Protein AF-A0A9P9SZ50-F1 (afdb_monomer_lite)

pLDDT: mean 72.64, std 20.18, range [39.19, 98.62]

Secondary structure (DSSP, 8-state):
-----------------HHHHHHHH--TTTS-TTS-TTS---HHHHHHHHHHHHH-TT-HHHHHHHHHHHHHHHHHHHHHHT---SSS-PPPPHHHHHHHHHHHHHHHHHHHHHGGGSS----------------------------------------------------PPPPP----PPPPP-----PPP------------HHHHHHHHHHHHHHHHHHHHHHHHHHHHHHHHHHHHHHHHHHHHHHHHHHHHHHHHHHHHT-

Radius of gyration: 33.17 Å; chains: 1; bounding box: 109×63×84 Å

Sequence (267 aa):
MSNSTRDSTTTAETSVPVDLILSIWCIPTLLPPSLPLSLTPSPAMLTALLGLANLTPNQPERAWSLISTYFYARIREASYTGRRSGGMYAVVEEEDVIKAYESVRRMSVGMEMEGGVRRNSSESSISKAETGKRRCSINDKTLSKNIETDVAAKRQKTVAEVSENEKQGNELPPLPAILDMPPHPERKVELPPIYTLVEEEDTISLDTLLEAARGAMHETNWRRREWEQADKRAALARAKFEEARRLAGKLRTEVRRVQEERDRHMQ

Foldseek 3Di:
DDDDDDPPPPPPPPPPPPVVLCVLQVPVVLDDPQAPPPDDDDPLLSVLSVLLCVLCVPCSVLLSVQLVVLQVVVVVVCVVVVPCPDPPRRHRDSVSSNVSSVVSVVVVVVVVVVVPPPDDPPDDDDDDDDDDDPDPPPPPPDPPDDDDDDDPDDDDDDDDDDDDDDDDDPDDDPDPPPPPPPPDPPDPPPPPPPPPPDPPPPPCDPVNVVVVVVVVVVVVVVVVVVVVVVVVVVVVVVVVVVVVVVVVVVVVVVVVVVVVVVVVVVD

Structure (mmCIF, N/CA/C/O backbone):
data_AF-A0A9P9SZ50-F1
#
_entry.id   AF-A0A9P9SZ50-F1
#
loop_
_atom_site.group_PDB
_atom_site.id
_atom_site.type_symbol
_atom_site.label_atom_id
_atom_site.label_alt_id
_atom_site.label_comp_id
_atom_site.label_asym_id
_atom_site.label_entity_id
_atom_site.label_seq_id
_atom_site.pdbx_PDB_ins_code
_atom_site.Cartn_x
_atom_site.Cartn_y
_atom_site.Cartn_z
_atom_site.occupancy
_atom_site.B_iso_or_equiv
_atom_site.auth_seq_id
_atom_site.auth_comp_id
_atom_site.auth_asym_id
_atom_site.auth_atom_id
_atom_site.pdbx_PDB_model_num
ATOM 1 N N . MET A 1 1 ? -55.269 37.094 -13.826 1.00 45.50 1 MET A N 1
ATOM 2 C CA . MET A 1 1 ? -54.985 35.645 -13.880 1.00 45.50 1 MET A CA 1
ATOM 3 C C . MET A 1 1 ? -53.573 35.470 -13.357 1.00 45.50 1 MET A C 1
ATOM 5 O O . MET A 1 1 ? -52.634 35.813 -14.060 1.00 45.50 1 MET A O 1
ATOM 9 N N . SER A 1 2 ? -53.442 35.089 -12.088 1.00 46.25 2 SER A N 1
ATOM 10 C CA . SER A 1 2 ? -52.163 35.031 -11.376 1.00 46.25 2 SER A CA 1
ATOM 11 C C . SER A 1 2 ? -51.878 33.573 -11.041 1.00 46.25 2 SER A C 1
ATOM 13 O O . SER A 1 2 ? -52.562 32.996 -10.198 1.00 46.25 2 SER A O 1
ATOM 15 N N . ASN A 1 3 ? -50.905 32.973 -11.725 1.00 49.94 3 ASN A N 1
ATOM 16 C CA . ASN A 1 3 ? -50.468 31.608 -11.454 1.00 49.94 3 ASN A CA 1
ATOM 17 C C . ASN A 1 3 ? -49.445 31.640 -10.317 1.00 49.94 3 ASN A C 1
ATOM 19 O O . ASN A 1 3 ? -48.298 32.034 -10.504 1.00 49.94 3 ASN A O 1
ATOM 23 N N . SER A 1 4 ? -49.906 31.265 -9.125 1.00 53.47 4 SER A N 1
ATOM 24 C CA . SER A 1 4 ? -49.074 31.005 -7.954 1.00 53.47 4 SER A CA 1
ATOM 25 C C . SER A 1 4 ? -48.670 29.531 -7.979 1.00 53.47 4 SER A C 1
ATOM 27 O O . SER A 1 4 ? -49.430 28.659 -7.561 1.00 53.47 4 SER A O 1
ATOM 29 N N . THR A 1 5 ? -47.492 29.251 -8.529 1.00 53.12 5 THR A N 1
ATOM 30 C CA . THR A 1 5 ? -46.870 27.925 -8.489 1.00 53.12 5 THR A CA 1
ATOM 31 C C . THR A 1 5 ? -46.059 27.835 -7.198 1.00 53.12 5 THR A C 1
ATOM 33 O O . THR A 1 5 ? -45.099 28.578 -7.007 1.00 53.12 5 THR A O 1
ATOM 36 N N . ARG A 1 6 ? -46.505 26.989 -6.267 1.00 54.34 6 ARG A N 1
ATOM 37 C CA . ARG A 1 6 ? -45.799 26.685 -5.019 1.00 54.34 6 ARG A CA 1
ATOM 38 C C . ARG A 1 6 ? -44.729 25.633 -5.302 1.00 54.34 6 ARG A C 1
ATOM 40 O O . ARG A 1 6 ? -45.062 24.459 -5.430 1.00 54.34 6 ARG A O 1
ATOM 47 N N . ASP A 1 7 ? -43.471 26.054 -5.353 1.00 44.69 7 ASP A N 1
ATOM 48 C CA . ASP A 1 7 ? -42.324 25.154 -5.238 1.00 44.69 7 ASP A CA 1
ATOM 49 C C . ASP A 1 7 ? -42.105 24.828 -3.758 1.00 44.69 7 ASP A C 1
ATOM 51 O O . ASP A 1 7 ? -41.437 25.548 -3.018 1.00 44.69 7 ASP A O 1
ATOM 55 N N . SER A 1 8 ? -42.728 23.742 -3.307 1.00 51.00 8 SER A N 1
ATOM 56 C CA . SER A 1 8 ? -42.444 23.130 -2.012 1.00 51.00 8 SER A CA 1
ATOM 57 C C . SER A 1 8 ? -41.256 22.184 -2.174 1.00 51.00 8 SER A C 1
ATOM 59 O O . SER A 1 8 ? -41.425 20.969 -2.260 1.00 51.00 8 SER A O 1
ATOM 61 N N . THR A 1 9 ? -40.042 22.724 -2.245 1.00 45.56 9 THR A N 1
ATOM 62 C CA . THR A 1 9 ? -38.815 21.941 -2.068 1.00 45.56 9 THR A CA 1
ATOM 63 C C . THR A 1 9 ? -38.756 21.484 -0.615 1.00 45.56 9 THR A C 1
ATOM 65 O O . THR A 1 9 ? -38.278 22.184 0.272 1.00 45.56 9 THR A O 1
ATOM 68 N N . THR A 1 10 ? -39.311 20.303 -0.356 1.00 43.50 10 THR A N 1
ATOM 69 C CA . THR A 1 10 ? -39.181 19.594 0.912 1.00 43.50 10 THR A CA 1
ATOM 70 C C . THR A 1 10 ? -37.713 19.218 1.094 1.00 43.50 10 THR A C 1
ATOM 72 O O . THR A 1 10 ? -37.249 18.197 0.593 1.00 43.50 10 THR A O 1
ATOM 75 N N . THR A 1 11 ? -36.961 20.063 1.797 1.00 48.94 11 THR A N 1
ATOM 76 C CA . THR A 1 11 ? -35.692 19.700 2.427 1.00 48.94 11 THR A CA 1
ATOM 77 C C . THR A 1 11 ? -36.002 18.684 3.518 1.00 48.94 11 THR A C 1
ATOM 79 O O . THR A 1 11 ? -36.181 19.034 4.681 1.00 48.94 11 THR A O 1
ATOM 82 N N . ALA A 1 12 ? -36.159 17.421 3.122 1.00 54.25 12 ALA A N 1
ATOM 83 C CA . ALA A 1 12 ? -36.104 16.310 4.051 1.00 54.25 12 ALA A CA 1
ATOM 84 C C . ALA A 1 12 ? -34.707 16.348 4.671 1.00 54.25 12 ALA A C 1
ATOM 86 O O . ALA A 1 12 ? -33.715 16.060 4.001 1.00 54.25 12 ALA A O 1
ATOM 87 N N . GLU A 1 13 ? -34.636 16.795 5.921 1.00 49.34 13 GLU A N 1
ATOM 88 C CA . GLU A 1 13 ? -33.456 16.685 6.761 1.00 49.34 13 GLU A CA 1
ATOM 89 C C . GLU A 1 13 ? -33.096 15.201 6.844 1.00 49.34 13 GLU A C 1
ATOM 91 O O . GLU A 1 13 ? -33.635 14.441 7.644 1.00 49.34 13 GLU A O 1
ATOM 96 N N . THR A 1 14 ? -32.209 14.758 5.955 1.00 56.16 14 THR A N 1
ATOM 97 C CA . THR A 1 14 ? -31.489 13.497 6.075 1.00 56.16 14 THR A CA 1
ATOM 98 C C . THR A 1 14 ? -30.562 13.631 7.271 1.00 56.16 14 THR A C 1
ATOM 100 O O . THR A 1 14 ? -29.365 13.882 7.125 1.00 56.16 14 THR A O 1
ATOM 103 N N . SER A 1 15 ? -31.126 13.499 8.473 1.00 59.12 15 SER A N 1
ATOM 104 C CA . SER A 1 15 ? -30.366 13.098 9.643 1.00 59.12 15 SER A CA 1
ATOM 105 C C . SER A 1 15 ? -29.820 11.715 9.318 1.00 59.12 15 SER A C 1
ATOM 107 O O . SER A 1 15 ? -30.497 10.696 9.419 1.00 59.12 15 SER A O 1
ATOM 109 N N . VAL A 1 16 ? -28.602 11.687 8.783 1.00 64.12 16 VAL A N 1
ATOM 110 C CA . VAL A 1 16 ? -27.877 10.441 8.583 1.00 64.12 16 VAL A CA 1
ATOM 111 C C . VAL A 1 16 ? -27.791 9.801 9.967 1.00 64.12 16 VAL A C 1
ATOM 113 O O . VAL A 1 16 ? -27.206 10.423 10.857 1.00 64.12 16 VAL A O 1
ATOM 116 N N . PRO A 1 17 ? -28.406 8.627 10.200 1.00 73.00 17 PRO A N 1
ATOM 117 C CA . PRO A 1 17 ? -28.413 8.040 11.524 1.00 73.00 17 PRO A CA 1
ATOM 118 C C . PRO A 1 17 ? -26.981 7.620 11.832 1.00 73.00 17 PRO A C 1
ATOM 120 O O . PRO A 1 17 ? -26.489 6.610 11.329 1.00 73.00 17 PRO A O 1
ATOM 123 N N . VAL A 1 18 ? -26.294 8.439 12.628 1.00 70.00 18 VAL A N 1
ATOM 124 C CA . VAL A 1 18 ? -24.945 8.170 13.140 1.00 70.00 18 VAL A CA 1
ATOM 125 C C . VAL A 1 18 ? -24.923 6.785 13.784 1.00 70.00 18 VAL A C 1
ATOM 127 O O . VAL A 1 18 ? -23.993 6.020 13.555 1.00 70.00 18 VAL A O 1
ATOM 130 N N . ASP A 1 19 ? -26.013 6.415 14.454 1.00 72.25 19 ASP A N 1
ATOM 131 C CA . ASP A 1 19 ? -26.231 5.100 15.054 1.00 72.25 19 ASP A CA 1
ATOM 132 C C . ASP A 1 19 ? -26.197 3.954 14.036 1.00 72.25 19 ASP A C 1
ATOM 134 O O . ASP A 1 19 ? -25.676 2.886 14.340 1.00 72.25 19 ASP A O 1
ATOM 138 N N . LEU A 1 20 ? -26.691 4.160 12.809 1.00 77.12 20 LEU A N 1
ATOM 139 C CA . LEU A 1 20 ? -26.639 3.141 11.759 1.00 77.12 20 LEU A CA 1
ATOM 140 C C . LEU A 1 20 ? -25.203 2.948 11.269 1.00 77.12 20 LEU A C 1
ATOM 142 O O . LEU A 1 20 ? -24.750 1.814 11.146 1.00 77.12 20 LEU A O 1
ATOM 146 N N . ILE A 1 21 ? -24.475 4.043 11.034 1.00 74.75 21 ILE A N 1
ATOM 147 C CA . ILE A 1 21 ? -23.058 3.981 10.653 1.00 74.75 21 ILE A CA 1
ATOM 148 C C . ILE A 1 21 ? -22.287 3.272 11.766 1.00 74.75 21 ILE A C 1
ATOM 150 O O . ILE A 1 21 ? -21.633 2.265 11.515 1.00 74.75 21 ILE A O 1
ATOM 154 N N . LEU A 1 22 ? -22.429 3.721 13.010 1.00 71.62 22 LEU A N 1
ATOM 155 C CA . LEU A 1 22 ? -21.782 3.072 14.141 1.00 71.62 22 LEU A CA 1
ATOM 156 C C . LEU A 1 22 ? -22.188 1.598 14.234 1.00 71.62 22 LEU A C 1
ATOM 158 O O . LEU A 1 22 ? -21.308 0.772 14.373 1.00 71.62 22 LEU A O 1
ATOM 162 N N . SER A 1 23 ? -23.449 1.213 14.024 1.00 75.75 23 SER A N 1
ATOM 163 C CA . SER A 1 23 ? -23.850 -0.205 14.050 1.00 75.75 23 SER A CA 1
ATOM 164 C C . SER A 1 23 ? -23.188 -1.070 12.968 1.00 75.75 23 SER A C 1
ATOM 166 O O . SER A 1 23 ? -22.845 -2.219 13.236 1.00 75.75 23 SER A O 1
ATOM 168 N N . ILE A 1 24 ? -22.964 -0.523 11.767 1.00 74.25 24 ILE A N 1
ATOM 169 C CA . ILE A 1 24 ? -22.309 -1.230 10.655 1.00 74.25 24 ILE A CA 1
ATOM 170 C C . ILE A 1 24 ? -20.810 -1.392 10.935 1.00 74.25 24 ILE A C 1
ATOM 172 O O . ILE A 1 24 ? -20.208 -2.406 10.581 1.00 74.25 24 ILE A O 1
ATOM 176 N N . TRP A 1 25 ? -20.208 -0.387 11.570 1.00 70.88 25 TRP A N 1
ATOM 177 C CA . TRP A 1 25 ? -18.766 -0.302 11.779 1.00 70.88 25 TRP A CA 1
ATOM 178 C C . TRP A 1 25 ? -18.310 -0.776 13.173 1.00 70.88 25 TRP A C 1
ATOM 180 O O . TRP A 1 25 ? -17.130 -1.080 13.340 1.00 70.88 25 TRP A O 1
ATOM 190 N N . CYS A 1 26 ? -19.219 -0.924 14.145 1.00 63.06 26 CYS A N 1
ATOM 191 C CA . CYS A 1 26 ? -18.990 -1.402 15.519 1.00 63.06 26 CYS A CA 1
ATOM 192 C C . CYS A 1 26 ? -18.812 -2.923 15.606 1.00 63.06 26 CYS A C 1
ATOM 194 O O . CYS A 1 26 ? -19.302 -3.563 16.535 1.00 63.06 26 CYS A O 1
ATOM 196 N N . ILE A 1 27 ? -18.075 -3.519 14.671 1.00 61.78 27 ILE A N 1
ATOM 197 C CA . ILE A 1 27 ? -17.537 -4.860 14.883 1.00 61.78 27 ILE A CA 1
ATOM 198 C C . ILE A 1 27 ? -16.351 -4.690 15.851 1.00 61.78 27 ILE A C 1
ATOM 200 O O . ILE A 1 27 ? -15.335 -4.112 15.449 1.00 61.78 27 ILE A O 1
ATOM 204 N N . PRO A 1 28 ? -16.438 -5.157 17.117 1.00 54.03 28 PRO A N 1
ATOM 205 C CA . PRO A 1 28 ? -15.455 -4.845 18.166 1.00 54.03 28 PRO A CA 1
ATOM 206 C C . PRO A 1 28 ? -14.035 -5.324 17.846 1.00 54.03 28 PRO A C 1
ATOM 208 O O . PRO A 1 28 ? -13.069 -4.861 18.440 1.00 54.03 28 PRO A O 1
ATOM 211 N N . THR A 1 29 ? -13.900 -6.255 16.902 1.00 55.50 29 THR A N 1
ATOM 212 C CA . THR A 1 29 ? -12.623 -6.826 16.467 1.00 55.50 29 THR A CA 1
ATOM 213 C C . THR A 1 29 ? -11.948 -6.048 15.338 1.00 55.50 29 THR A C 1
ATOM 215 O O . THR A 1 29 ? -10.794 -6.336 15.028 1.00 55.50 29 THR A O 1
ATOM 218 N N . LEU A 1 30 ? -12.636 -5.087 14.711 1.00 53.25 30 LEU A N 1
ATOM 219 C CA . LEU A 1 30 ? -12.140 -4.380 13.524 1.00 53.25 30 LEU A CA 1
ATOM 220 C C . LEU A 1 30 ? -11.888 -2.889 13.741 1.00 53.25 30 LEU A C 1
ATOM 222 O O . LEU A 1 30 ? -11.227 -2.283 12.900 1.00 53.25 30 LEU A O 1
ATOM 226 N N . LEU A 1 31 ? -12.371 -2.292 14.836 1.00 55.06 31 LEU A N 1
ATOM 227 C CA . LEU A 1 31 ? -11.980 -0.929 15.188 1.00 55.06 31 LEU A CA 1
ATOM 228 C C . LEU A 1 31 ? -10.520 -0.937 15.659 1.00 55.06 31 LEU A C 1
ATOM 230 O O . LEU A 1 31 ? -10.224 -1.529 16.700 1.00 55.06 31 LEU A O 1
ATOM 234 N N . PRO A 1 32 ? -9.587 -0.281 14.945 1.00 52.97 32 PRO A N 1
ATOM 235 C CA . PRO A 1 32 ? -8.272 -0.073 15.508 1.00 52.97 32 PRO A CA 1
ATOM 236 C C . PRO A 1 32 ? -8.407 0.796 16.772 1.00 52.97 32 PRO A C 1
ATOM 238 O O . PRO A 1 32 ? -9.228 1.720 16.787 1.00 52.97 32 PRO A O 1
ATOM 241 N N . PRO A 1 33 ? -7.570 0.575 17.804 1.00 57.28 33 PRO A N 1
ATOM 242 C CA . PRO A 1 33 ? -7.565 1.372 19.038 1.00 57.28 33 PRO A CA 1
ATOM 243 C C . PRO A 1 33 ? -7.355 2.882 18.817 1.00 57.28 33 PRO A C 1
ATOM 245 O O . PRO A 1 33 ? -7.427 3.667 19.755 1.00 57.28 33 PRO A O 1
ATOM 248 N N . SER A 1 34 ? -7.028 3.283 17.588 1.00 55.16 34 SER A N 1
ATOM 249 C CA . SER A 1 34 ? -6.646 4.629 17.183 1.00 55.16 34 SER A CA 1
ATOM 250 C C . SER A 1 34 ? -7.766 5.452 16.544 1.00 55.16 34 SER A C 1
ATOM 252 O O . SER A 1 34 ? -7.494 6.570 16.106 1.00 55.16 34 SER A O 1
ATOM 254 N N . LEU A 1 35 ? -9.010 4.962 16.477 1.00 59.69 35 LEU A N 1
ATOM 255 C CA . LEU A 1 35 ? -10.135 5.857 16.194 1.00 59.69 35 LEU A CA 1
ATOM 256 C C . LEU A 1 35 ? -10.390 6.720 17.433 1.00 59.69 35 LEU A C 1
ATOM 258 O O . LEU A 1 35 ? -10.595 6.180 18.520 1.00 59.69 35 LEU A O 1
ATOM 262 N N . PRO A 1 36 ? -10.367 8.053 17.310 1.00 57.97 36 PRO A N 1
ATOM 263 C CA . PRO A 1 36 ? -10.594 8.921 18.442 1.00 57.97 36 PRO A CA 1
ATOM 264 C C . PRO A 1 36 ? -12.095 8.876 18.732 1.00 57.97 36 PRO A C 1
ATOM 266 O O . PRO A 1 36 ? -12.868 9.616 18.131 1.00 57.97 36 PRO A O 1
ATOM 269 N N . LEU A 1 37 ? -12.532 8.021 19.661 1.00 56.81 37 LEU A N 1
ATOM 270 C CA . LEU A 1 37 ? -13.924 8.044 20.136 1.00 56.81 37 LEU A CA 1
ATOM 271 C C . LEU A 1 37 ? -14.314 9.422 20.719 1.00 56.81 37 LEU A C 1
ATOM 273 O O . LEU A 1 37 ? -15.493 9.700 20.910 1.00 56.81 37 LEU A O 1
ATOM 277 N N . SER A 1 38 ? -13.334 10.288 20.994 1.00 52.88 38 SER A N 1
ATOM 278 C CA . SER A 1 38 ? -13.505 11.602 21.609 1.00 52.88 38 SER A CA 1
ATOM 279 C C . SER A 1 38 ? -13.693 12.774 20.637 1.00 52.88 38 SER A C 1
ATOM 281 O O . SER A 1 38 ? -14.006 13.867 21.107 1.00 52.88 38 SER A O 1
ATOM 283 N N . LEU A 1 39 ? -13.533 12.603 19.317 1.00 58.75 39 LEU A N 1
ATOM 284 C CA . LEU A 1 39 ? -13.785 13.681 18.351 1.00 58.75 39 LEU A CA 1
ATOM 285 C C . LEU A 1 39 ? -15.097 13.428 17.615 1.00 58.75 39 LEU A C 1
ATOM 287 O O . LEU A 1 39 ? -15.246 12.419 16.931 1.00 58.75 39 LEU A O 1
ATOM 291 N N . THR A 1 40 ? -16.039 14.367 17.722 1.00 75.94 40 THR A N 1
ATOM 292 C CA . THR A 1 40 ? -17.277 14.336 16.940 1.00 75.94 40 THR A CA 1
ATOM 293 C C . THR A 1 40 ? -16.922 14.238 15.456 1.00 75.94 40 THR A C 1
ATOM 295 O O . THR A 1 40 ? -16.277 15.157 14.938 1.00 75.94 40 THR A O 1
ATOM 298 N N . PRO A 1 41 ? -17.285 13.141 14.776 1.00 79.25 41 PRO A N 1
ATOM 299 C CA . PRO A 1 41 ? -16.876 12.905 13.405 1.00 79.25 41 PRO A CA 1
ATOM 300 C C . PRO A 1 41 ? -17.427 14.004 12.492 1.00 79.25 41 PRO A C 1
ATOM 302 O O . PRO A 1 41 ? -18.604 14.358 12.567 1.00 79.25 41 PRO A O 1
ATOM 305 N N . SER A 1 42 ? -16.565 14.544 11.627 1.00 86.56 42 SER A N 1
ATOM 306 C CA . SER A 1 42 ? -16.955 15.534 10.619 1.00 86.56 42 SER A CA 1
ATOM 307 C C . SER A 1 42 ? -18.106 14.991 9.750 1.00 86.56 42 SER A C 1
ATOM 309 O O . SER A 1 42 ? -18.083 13.808 9.385 1.00 86.56 42 SER A O 1
ATOM 311 N N . PRO A 1 43 ? -19.103 15.815 9.363 1.00 87.88 43 PRO A N 1
ATOM 312 C CA . PRO A 1 43 ? -20.203 15.383 8.495 1.00 87.88 43 PRO A CA 1
ATOM 313 C C . PRO A 1 43 ? -19.730 14.769 7.171 1.00 87.88 43 PRO A C 1
ATOM 315 O O . PRO A 1 43 ? -20.339 13.827 6.657 1.00 87.88 43 PRO A O 1
ATOM 318 N N . ALA A 1 44 ? -18.621 15.272 6.624 1.00 88.50 44 ALA A N 1
ATOM 319 C CA . ALA A 1 44 ? -18.024 14.750 5.401 1.00 88.50 44 ALA A CA 1
ATOM 320 C C . ALA A 1 44 ? -17.407 13.357 5.616 1.00 88.50 44 ALA A C 1
ATOM 322 O O . ALA A 1 44 ? -17.633 12.459 4.802 1.00 88.50 44 ALA A O 1
ATOM 323 N N . MET A 1 45 ? -16.749 13.128 6.758 1.00 89.69 45 MET A N 1
ATOM 324 C CA . MET A 1 45 ? -16.264 11.801 7.147 1.00 89.69 45 MET A CA 1
ATOM 325 C C . MET A 1 45 ? -17.415 10.800 7.306 1.00 89.69 45 MET A C 1
ATOM 327 O O . MET A 1 45 ? -17.339 9.691 6.781 1.00 89.69 45 MET A O 1
ATOM 331 N N . LEU A 1 46 ? -18.507 11.191 7.973 1.00 88.12 46 LEU A N 1
ATOM 332 C CA . LEU A 1 46 ? -19.700 10.345 8.119 1.00 88.12 46 LEU A CA 1
ATOM 333 C C . LEU A 1 46 ? -20.327 9.999 6.764 1.00 88.12 46 LEU A C 1
ATOM 335 O O . LEU A 1 46 ? -20.674 8.845 6.516 1.00 88.12 46 LEU A O 1
ATOM 339 N N . THR A 1 47 ? -20.423 10.980 5.866 1.00 90.31 47 THR A N 1
ATOM 340 C CA . THR A 1 47 ? -20.942 10.778 4.506 1.00 90.31 47 THR A CA 1
ATOM 341 C C . THR A 1 47 ? -20.061 9.804 3.720 1.00 90.31 47 THR A C 1
ATOM 343 O O . THR A 1 47 ? -20.577 8.912 3.044 1.00 90.31 47 THR A O 1
ATOM 346 N N . ALA A 1 48 ? -18.736 9.924 3.841 1.00 91.62 48 ALA A N 1
ATOM 347 C CA . ALA A 1 48 ? -17.791 9.014 3.204 1.00 91.62 48 ALA A CA 1
ATOM 348 C C . ALA A 1 48 ? -17.864 7.592 3.789 1.00 91.62 48 ALA A C 1
ATOM 350 O O . ALA A 1 48 ? -17.883 6.631 3.024 1.00 91.62 48 ALA A O 1
ATOM 351 N N . LEU A 1 49 ? -17.977 7.439 5.115 1.00 90.62 49 LEU A N 1
ATOM 352 C CA . LEU A 1 49 ? -18.153 6.136 5.774 1.00 90.62 49 LEU A CA 1
ATOM 353 C C . LEU A 1 49 ? -19.461 5.455 5.368 1.00 90.62 49 LEU A C 1
ATOM 355 O O . LEU A 1 49 ? -19.469 4.253 5.101 1.00 90.62 49 LEU A O 1
ATOM 359 N N . LEU A 1 50 ? -20.557 6.212 5.285 1.00 89.75 50 LEU A N 1
ATOM 360 C CA . LEU A 1 50 ? -21.837 5.699 4.802 1.00 89.75 50 LEU A CA 1
ATOM 361 C C . LEU A 1 50 ? -21.741 5.273 3.334 1.00 89.75 50 LEU A C 1
ATOM 363 O O . LEU A 1 50 ? -22.181 4.185 2.969 1.00 89.75 50 LEU A O 1
ATOM 367 N N . GLY A 1 51 ? -21.139 6.112 2.488 1.00 91.94 51 GLY A N 1
ATOM 368 C CA . GLY A 1 51 ? -20.915 5.797 1.080 1.00 91.94 51 GLY A CA 1
ATOM 369 C C . GLY A 1 51 ? -20.059 4.545 0.903 1.00 91.94 51 GLY A C 1
ATOM 370 O O . GLY A 1 51 ? -20.368 3.694 0.072 1.00 91.94 51 GLY A O 1
ATOM 371 N N . LEU A 1 52 ? -19.019 4.397 1.720 1.00 92.56 52 LEU A N 1
ATOM 372 C CA . LEU A 1 52 ? -18.147 3.234 1.708 1.00 92.56 52 LEU A CA 1
ATOM 373 C C . LEU A 1 52 ? -18.903 1.969 2.140 1.00 92.56 52 LEU A C 1
ATOM 375 O O . LEU A 1 52 ? -18.849 0.976 1.421 1.00 92.56 52 LEU A O 1
ATOM 379 N N . ALA A 1 53 ? -19.683 2.029 3.224 1.00 90.44 53 ALA A N 1
ATOM 380 C CA . ALA A 1 53 ? -20.534 0.925 3.674 1.00 90.44 53 ALA A CA 1
ATOM 381 C C . ALA A 1 53 ? -21.543 0.485 2.599 1.00 90.44 53 ALA A C 1
ATOM 383 O O . ALA A 1 53 ? -21.689 -0.709 2.338 1.00 90.44 53 ALA A O 1
ATOM 384 N N . ASN A 1 54 ? -22.176 1.441 1.913 1.00 91.94 54 ASN A N 1
ATOM 385 C CA . ASN A 1 54 ? -23.121 1.161 0.829 1.00 91.94 54 ASN A CA 1
ATOM 386 C C . ASN A 1 54 ? -22.462 0.481 -0.379 1.00 91.94 54 ASN A C 1
ATOM 388 O O . ASN A 1 54 ? -23.100 -0.319 -1.061 1.00 91.94 54 ASN A O 1
ATOM 392 N N . LEU A 1 55 ? -21.190 0.783 -0.655 1.00 93.00 55 LEU A N 1
ATOM 393 C CA . LEU A 1 55 ? -20.437 0.152 -1.740 1.00 93.00 55 LEU A CA 1
ATOM 394 C C . LEU A 1 55 ? -19.895 -1.237 -1.362 1.00 93.00 55 LEU A C 1
ATOM 396 O O . LEU A 1 55 ? -19.549 -2.021 -2.248 1.00 93.00 55 LEU A O 1
ATOM 400 N N . THR A 1 56 ? -19.827 -1.562 -0.069 1.00 91.44 56 THR A N 1
ATOM 401 C CA . THR A 1 56 ? -19.321 -2.844 0.447 1.00 91.44 56 THR A CA 1
ATOM 402 C C . THR A 1 56 ? -20.287 -3.486 1.458 1.00 91.44 56 THR A C 1
ATOM 404 O O . THR A 1 56 ? -19.870 -3.803 2.575 1.00 91.44 56 THR A O 1
ATOM 407 N N . PRO A 1 57 ? -21.560 -3.742 1.093 1.00 88.25 57 PRO A N 1
ATOM 408 C CA . PRO A 1 57 ? -22.621 -4.098 2.047 1.00 88.25 57 PRO A CA 1
ATOM 409 C C . PRO A 1 57 ? -22.388 -5.419 2.796 1.00 88.25 57 PRO A C 1
ATOM 411 O O . PRO A 1 57 ? -22.930 -5.615 3.874 1.00 88.25 57 PRO A O 1
ATOM 414 N N . ASN A 1 58 ? -21.558 -6.313 2.251 1.00 87.50 58 ASN A N 1
ATOM 415 C CA . ASN A 1 58 ? -21.241 -7.617 2.845 1.00 87.50 58 ASN A CA 1
ATOM 416 C C . ASN A 1 58 ? -19.740 -7.789 3.130 1.00 87.50 58 ASN A C 1
ATOM 418 O O . ASN A 1 58 ? -19.262 -8.916 3.235 1.00 87.50 58 ASN A O 1
ATOM 422 N N . GLN A 1 59 ? -18.970 -6.696 3.116 1.00 89.31 59 GLN A N 1
ATOM 423 C CA . GLN A 1 59 ? -17.508 -6.737 3.239 1.00 89.31 59 GLN A CA 1
ATOM 424 C C . GLN A 1 59 ? -16.975 -5.570 4.092 1.00 89.31 59 GLN A C 1
ATOM 426 O O . GLN A 1 59 ? -16.161 -4.780 3.596 1.00 89.31 59 GLN A O 1
ATOM 431 N N . PRO A 1 60 ? -17.411 -5.430 5.359 1.00 85.75 60 PRO A N 1
ATOM 432 C CA . PRO A 1 60 ? -16.901 -4.385 6.250 1.00 85.75 60 PRO A CA 1
ATOM 433 C C . PRO A 1 60 ? -15.383 -4.499 6.462 1.00 85.75 60 PRO A C 1
ATOM 435 O O . PRO A 1 60 ? -14.696 -3.485 6.563 1.00 85.75 60 PRO A O 1
ATOM 438 N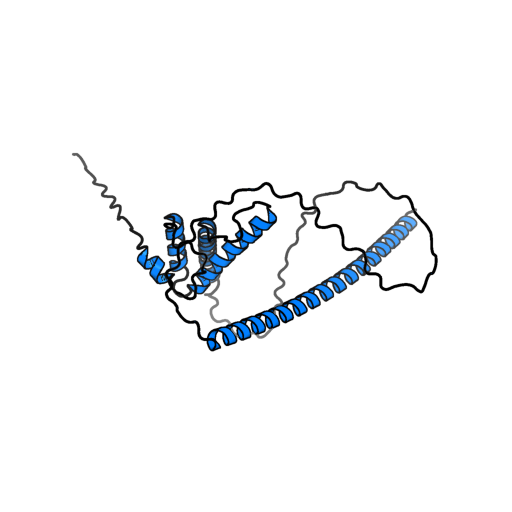 N . GLU A 1 61 ? -14.816 -5.709 6.418 1.00 86.25 61 GLU A N 1
ATOM 439 C CA . GLU A 1 61 ? -13.370 -5.944 6.511 1.00 86.25 61 GLU A CA 1
ATOM 440 C C . GLU A 1 61 ? -12.621 -5.333 5.325 1.00 86.25 61 GLU A C 1
ATOM 442 O O . GLU A 1 61 ? -11.528 -4.789 5.479 1.00 86.25 61 GLU A O 1
ATOM 447 N N . ARG A 1 62 ? -13.207 -5.400 4.123 1.00 89.50 62 ARG A N 1
ATOM 448 C CA . ARG A 1 62 ? -12.620 -4.802 2.917 1.00 89.50 62 ARG A CA 1
ATOM 449 C C . ARG A 1 62 ? -12.647 -3.284 2.998 1.00 89.50 62 ARG A C 1
ATOM 451 O O . ARG A 1 62 ? -11.667 -2.634 2.637 1.00 89.50 62 ARG A O 1
ATOM 458 N N . AL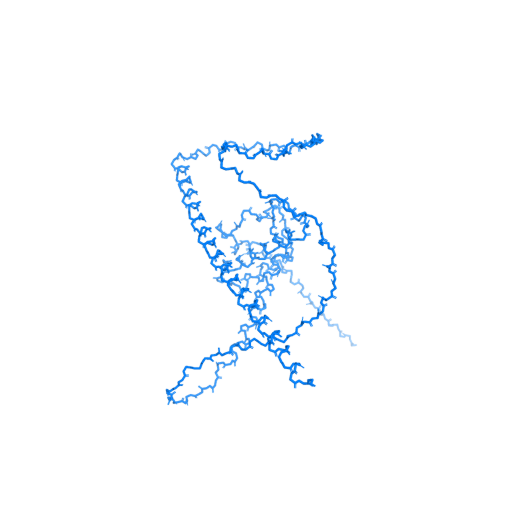A A 1 63 ? -13.766 -2.740 3.461 1.00 91.06 63 ALA A N 1
ATOM 459 C CA . ALA A 1 63 ? -13.939 -1.317 3.692 1.00 91.06 63 ALA A CA 1
ATOM 460 C C . ALA A 1 63 ? -12.878 -0.803 4.682 1.00 91.06 63 ALA A C 1
ATOM 462 O O . ALA A 1 63 ? -12.163 0.156 4.389 1.00 91.06 63 ALA A O 1
ATOM 463 N N . TRP A 1 64 ? -12.682 -1.533 5.785 1.00 87.94 64 TRP A N 1
ATOM 464 C CA . TRP A 1 64 ? -11.638 -1.242 6.762 1.00 87.94 64 TRP A CA 1
ATOM 465 C C . TRP A 1 64 ? -10.228 -1.367 6.200 1.00 87.94 64 TRP A C 1
ATOM 467 O O . TRP A 1 64 ? -9.423 -0.455 6.362 1.00 87.94 64 TRP A O 1
ATOM 477 N N . SER A 1 65 ? -9.935 -2.454 5.486 1.00 91.06 65 SER A N 1
ATOM 478 C CA . SER A 1 65 ? -8.631 -2.680 4.859 1.00 91.06 65 SER A CA 1
ATOM 479 C C . SER A 1 65 ? -8.225 -1.521 3.943 1.00 91.06 65 SER A C 1
ATOM 481 O O . SER A 1 65 ? -7.057 -1.121 3.926 1.00 91.06 65 SER A O 1
ATOM 483 N N . LEU A 1 66 ? -9.184 -0.925 3.229 1.00 93.81 66 LEU A N 1
ATOM 484 C CA . LEU A 1 66 ? -8.938 0.252 2.399 1.00 93.81 66 LEU A CA 1
ATOM 485 C C . LEU A 1 66 ? -8.625 1.493 3.228 1.00 93.81 66 LEU A C 1
ATOM 487 O O . LEU A 1 66 ? -7.632 2.159 2.935 1.00 93.81 66 LEU A O 1
ATOM 491 N N . ILE A 1 67 ? -9.401 1.779 4.276 1.00 93.62 67 ILE A N 1
ATOM 492 C CA . ILE A 1 67 ? -9.109 2.907 5.171 1.00 93.62 67 ILE A CA 1
ATOM 493 C C . ILE A 1 67 ? -7.717 2.735 5.797 1.00 93.62 67 ILE A C 1
ATOM 495 O O . ILE A 1 67 ? -6.903 3.655 5.732 1.00 93.62 67 ILE A O 1
ATOM 499 N N . SER A 1 68 ? -7.386 1.543 6.307 1.00 90.88 68 SER A N 1
ATOM 500 C CA . SER A 1 68 ? -6.056 1.240 6.853 1.00 90.88 68 SER A CA 1
ATOM 501 C C . SER A 1 68 ? -4.949 1.437 5.819 1.00 90.88 68 SER A C 1
ATOM 503 O O . SER A 1 68 ? -3.891 1.973 6.140 1.00 90.88 68 SER A O 1
ATOM 505 N N . THR A 1 69 ? -5.183 1.043 4.565 1.00 94.12 69 THR A N 1
ATOM 506 C CA . THR A 1 69 ? -4.211 1.224 3.478 1.00 94.12 69 THR A CA 1
ATOM 507 C C . THR A 1 69 ? -3.892 2.701 3.262 1.00 94.12 69 THR A C 1
ATOM 509 O O . THR A 1 69 ? -2.716 3.060 3.191 1.00 94.12 69 THR A O 1
ATOM 512 N N . TYR A 1 70 ? -4.910 3.563 3.193 1.00 94.88 70 TYR A N 1
ATOM 513 C CA . TYR A 1 70 ? -4.707 5.002 3.005 1.00 94.88 70 TYR A CA 1
ATOM 514 C C . TYR A 1 70 ? -4.108 5.679 4.240 1.00 94.88 70 TYR A C 1
ATOM 516 O O . TYR A 1 70 ? -3.182 6.474 4.092 1.00 94.88 70 TYR A O 1
ATOM 524 N N . PHE A 1 71 ? -4.526 5.276 5.439 1.00 92.38 71 PHE A N 1
ATOM 525 C CA . PHE A 1 71 ? -3.925 5.712 6.698 1.00 92.38 71 PHE A CA 1
ATOM 526 C C . PHE A 1 71 ? -2.419 5.403 6.761 1.00 92.38 71 PHE A C 1
ATOM 528 O O . PHE A 1 71 ? -1.596 6.297 6.971 1.00 92.38 71 PHE A O 1
ATOM 535 N N . TYR A 1 72 ? -2.016 4.153 6.502 1.00 90.56 72 TYR A N 1
ATOM 536 C CA . TYR A 1 72 ? -0.597 3.783 6.491 1.00 90.56 72 TYR A CA 1
ATOM 537 C C . TYR A 1 72 ? 0.174 4.438 5.343 1.00 90.56 72 TYR A C 1
ATOM 539 O O . TYR A 1 72 ? 1.355 4.754 5.507 1.00 90.56 72 TYR A O 1
ATOM 547 N N . ALA A 1 73 ? -0.467 4.660 4.191 1.00 92.06 73 ALA A N 1
ATOM 548 C CA . ALA A 1 73 ? 0.132 5.414 3.097 1.00 92.06 73 ALA A CA 1
ATOM 549 C C . ALA A 1 73 ? 0.431 6.856 3.526 1.00 92.06 73 ALA A C 1
ATOM 551 O O . ALA A 1 73 ? 1.556 7.311 3.331 1.00 92.06 73 ALA A O 1
ATOM 552 N N . ARG A 1 74 ? -0.506 7.534 4.199 1.00 90.94 74 ARG A N 1
ATOM 553 C CA . ARG A 1 74 ? -0.310 8.892 4.724 1.00 90.94 74 ARG A CA 1
ATOM 554 C C . ARG A 1 74 ? 0.808 8.955 5.761 1.00 90.94 74 ARG A C 1
ATOM 556 O O . ARG A 1 74 ? 1.674 9.820 5.655 1.00 90.94 74 ARG A O 1
ATOM 563 N N . ILE A 1 75 ? 0.854 8.019 6.713 1.00 88.06 75 ILE A N 1
ATOM 564 C CA . ILE A 1 75 ? 1.958 7.935 7.691 1.00 88.06 75 ILE A CA 1
ATOM 565 C C . ILE A 1 75 ? 3.301 7.791 6.973 1.00 88.06 75 ILE A C 1
ATOM 567 O O . ILE A 1 75 ? 4.279 8.469 7.296 1.00 88.06 75 ILE A O 1
ATOM 571 N N . ARG A 1 76 ? 3.355 6.916 5.965 1.00 88.31 76 ARG A N 1
ATOM 572 C CA . ARG A 1 76 ? 4.566 6.699 5.178 1.00 88.31 76 ARG A CA 1
ATOM 573 C C . ARG A 1 76 ? 4.957 7.957 4.394 1.00 88.31 76 ARG A C 1
ATOM 575 O O . ARG A 1 76 ? 6.123 8.337 4.413 1.00 88.31 76 ARG A O 1
ATOM 582 N N . GLU A 1 77 ? 4.014 8.641 3.756 1.00 87.31 77 GLU A N 1
ATOM 583 C CA . GLU A 1 77 ? 4.250 9.905 3.041 1.00 87.31 77 GLU A CA 1
ATOM 584 C C . GLU A 1 77 ? 4.734 11.028 3.974 1.00 87.31 77 GLU A C 1
ATOM 586 O O . GLU A 1 77 ? 5.668 11.763 3.636 1.00 87.31 77 GLU A O 1
ATOM 591 N N . ALA A 1 78 ? 4.167 11.127 5.179 1.00 84.50 78 ALA A N 1
ATOM 592 C CA . ALA A 1 78 ? 4.615 12.067 6.204 1.00 84.50 78 ALA A CA 1
ATOM 593 C C . ALA A 1 78 ? 6.077 11.803 6.606 1.00 84.50 78 ALA A C 1
ATOM 595 O O . ALA A 1 78 ? 6.869 12.740 6.722 1.00 84.50 78 ALA A O 1
ATOM 596 N N . SER A 1 79 ? 6.469 10.526 6.717 1.00 83.38 79 SER A N 1
ATOM 597 C CA . SER A 1 79 ? 7.854 10.154 7.034 1.00 83.38 79 SER A CA 1
ATOM 598 C C . SER A 1 79 ? 8.859 10.603 5.965 1.00 83.38 79 SER A C 1
ATOM 600 O O . SER A 1 79 ? 9.949 11.060 6.304 1.00 83.38 79 SER A O 1
ATOM 602 N N . TYR A 1 80 ? 8.487 10.549 4.681 1.00 84.62 80 TYR A N 1
ATOM 603 C CA . TYR A 1 80 ? 9.363 10.964 3.579 1.00 84.62 80 TYR A CA 1
ATOM 604 C C . TYR A 1 80 ? 9.458 12.477 3.415 1.00 84.62 80 TYR A C 1
ATOM 606 O O . TYR A 1 80 ? 10.502 12.996 3.029 1.00 84.62 80 TYR A O 1
ATOM 614 N N . THR A 1 81 ? 8.374 13.196 3.694 1.00 84.81 81 THR A N 1
ATOM 615 C CA . THR A 1 81 ? 8.319 14.652 3.505 1.00 84.81 81 THR A CA 1
ATOM 616 C C . THR A 1 81 ? 8.961 15.432 4.653 1.00 84.81 81 THR A C 1
ATOM 618 O O . THR A 1 81 ? 9.038 16.657 4.587 1.00 84.81 81 THR A O 1
ATOM 621 N N . GLY A 1 82 ? 9.409 14.755 5.720 1.00 79.44 82 GLY A N 1
ATOM 622 C CA . GLY A 1 82 ? 9.962 15.392 6.921 1.00 79.44 82 GLY A CA 1
ATOM 623 C C . GLY A 1 82 ? 8.947 16.261 7.672 1.00 79.44 82 GLY A C 1
ATOM 624 O O . GLY A 1 82 ? 9.286 16.913 8.663 1.00 79.44 82 GLY A O 1
ATOM 625 N N . ARG A 1 83 ? 7.688 16.269 7.219 1.00 74.44 83 ARG A N 1
ATOM 626 C CA . ARG A 1 83 ? 6.578 16.911 7.903 1.00 74.44 83 ARG A CA 1
ATOM 627 C C . ARG A 1 83 ? 6.290 16.044 9.120 1.00 74.44 83 ARG A C 1
ATOM 629 O O . ARG A 1 83 ? 5.855 14.905 8.987 1.00 74.44 83 ARG A O 1
ATOM 636 N N . ARG A 1 84 ? 6.572 16.568 10.315 1.00 63.31 84 ARG A N 1
ATOM 637 C CA . ARG A 1 84 ? 6.183 15.942 11.588 1.00 63.31 84 ARG A CA 1
ATOM 638 C C . ARG A 1 84 ? 4.661 16.025 11.749 1.00 63.31 84 ARG A C 1
ATOM 640 O O . ARG A 1 84 ? 4.158 16.781 12.573 1.00 63.31 84 ARG A O 1
ATOM 647 N N . SER A 1 85 ? 3.930 15.308 10.908 1.00 55.16 85 SER A N 1
ATOM 648 C CA . SER A 1 85 ? 2.478 15.193 10.969 1.00 55.16 85 SER A CA 1
ATOM 649 C C . SER A 1 85 ? 2.135 14.194 12.070 1.00 55.16 85 SER A C 1
ATOM 651 O O . SER A 1 85 ? 2.019 13.005 11.803 1.00 55.16 85 SER A O 1
ATOM 653 N N . GLY A 1 86 ? 2.044 14.679 13.310 1.00 54.03 86 GLY A N 1
ATOM 654 C CA . GLY A 1 86 ? 1.634 13.884 14.470 1.00 54.03 86 GLY A CA 1
ATOM 655 C C . GLY A 1 86 ? 2.706 12.904 14.952 1.00 54.03 86 GLY A C 1
ATOM 656 O O . GLY A 1 86 ? 3.378 12.239 14.174 1.00 54.03 86 GLY A O 1
ATOM 657 N N . GLY A 1 87 ? 2.925 12.851 16.265 1.00 56.22 87 GLY A N 1
ATOM 658 C CA . GLY A 1 87 ? 3.849 11.896 16.881 1.00 56.22 87 GLY A CA 1
ATOM 659 C C . GLY A 1 87 ? 3.367 10.444 16.770 1.00 56.22 87 GLY A C 1
ATOM 660 O O . GLY A 1 87 ? 2.491 10.122 15.979 1.00 56.22 87 GLY A O 1
ATOM 661 N N . MET A 1 88 ? 3.912 9.576 17.628 1.00 56.00 88 MET A N 1
ATOM 662 C CA . MET A 1 88 ? 3.652 8.124 17.745 1.00 56.00 88 MET A CA 1
ATOM 663 C C . MET A 1 88 ? 2.173 7.673 17.696 1.00 56.00 88 MET A C 1
ATOM 665 O O . MET A 1 88 ? 1.910 6.488 17.520 1.00 56.00 88 MET A O 1
ATOM 669 N N . TYR A 1 89 ? 1.227 8.601 17.830 1.00 65.19 89 TYR A N 1
ATOM 670 C CA . TYR A 1 89 ? -0.215 8.395 17.818 1.00 65.19 89 TYR A CA 1
ATOM 671 C C . TYR A 1 89 ? -0.828 9.075 16.590 1.00 65.19 89 TYR A C 1
ATOM 673 O O . TYR A 1 89 ? -1.500 10.100 16.694 1.00 65.19 89 TYR A O 1
ATOM 681 N N . ALA A 1 90 ? -0.548 8.535 15.404 1.00 77.88 90 ALA A N 1
ATOM 682 C CA . ALA A 1 90 ? -1.258 8.941 14.200 1.00 77.88 90 ALA A CA 1
ATOM 683 C C . ALA A 1 90 ? -2.701 8.426 14.281 1.00 77.88 90 ALA A C 1
ATOM 685 O O . ALA A 1 90 ? -2.944 7.240 14.508 1.00 77.88 90 ALA A O 1
ATOM 686 N N . VAL A 1 91 ? -3.648 9.338 14.109 1.00 86.94 91 VAL A N 1
ATOM 687 C CA . VAL A 1 91 ? -5.088 9.076 14.152 1.00 86.94 91 VAL A CA 1
ATOM 688 C C . VAL A 1 91 ? -5.619 9.040 12.723 1.00 86.94 91 VAL A C 1
ATOM 690 O O . VAL A 1 91 ? -5.072 9.733 11.865 1.00 86.94 91 VAL A O 1
ATOM 693 N N . VAL A 1 92 ? -6.635 8.218 12.446 1.00 88.38 92 VAL A N 1
ATOM 694 C CA . VAL A 1 92 ? -7.294 8.193 11.127 1.00 88.38 92 VAL A CA 1
ATOM 695 C C . VAL A 1 92 ? -7.908 9.564 10.857 1.00 88.38 92 VAL A C 1
ATOM 697 O O . VAL A 1 92 ? -8.698 10.054 11.662 1.00 88.38 92 VAL A O 1
ATOM 700 N N . GLU A 1 93 ? -7.525 10.183 9.744 1.00 90.31 93 GLU A N 1
ATOM 701 C CA . GLU A 1 93 ? -8.028 11.498 9.346 1.00 90.31 93 GLU A CA 1
ATOM 702 C C . GLU A 1 93 ? -9.141 11.365 8.298 1.00 90.31 93 GLU A C 1
ATOM 704 O O . GLU A 1 93 ? -9.303 10.325 7.651 1.00 90.31 93 GLU A O 1
ATOM 709 N N . GLU A 1 94 ? -9.917 12.435 8.125 1.00 92.06 94 GLU A N 1
ATOM 710 C CA . GLU A 1 94 ? -11.016 12.497 7.157 1.00 92.06 94 GLU A CA 1
ATOM 711 C C . GLU A 1 94 ? -10.527 12.186 5.730 1.00 92.06 94 GLU A C 1
ATOM 713 O O . GLU A 1 94 ? -11.182 11.458 4.980 1.00 92.06 94 GLU A O 1
ATOM 718 N N . GLU A 1 95 ? -9.331 12.654 5.375 1.00 93.38 95 GLU A N 1
ATOM 719 C CA . GLU A 1 95 ? -8.702 12.436 4.075 1.00 93.38 95 GLU A CA 1
ATOM 720 C C . GLU A 1 95 ? -8.451 10.953 3.779 1.00 93.38 95 GLU A C 1
ATOM 722 O O . GLU A 1 95 ? -8.552 10.532 2.622 1.00 93.38 95 GLU A O 1
ATOM 727 N N . ASP A 1 96 ? -8.138 10.152 4.801 1.00 94.19 96 ASP A N 1
ATOM 728 C CA . ASP A 1 96 ? -7.896 8.715 4.643 1.00 94.19 96 ASP A CA 1
ATOM 729 C C . ASP A 1 96 ? -9.196 8.003 4.235 1.00 94.19 96 ASP A C 1
ATOM 731 O O . ASP A 1 96 ? -9.213 7.172 3.321 1.00 94.19 96 ASP A O 1
ATOM 735 N N . VAL A 1 97 ? -10.307 8.386 4.872 1.00 94.12 97 VAL A N 1
ATOM 736 C CA . VAL A 1 97 ? -11.643 7.837 4.620 1.00 94.12 97 VAL A CA 1
ATOM 737 C C . VAL A 1 97 ? -12.174 8.279 3.256 1.00 94.12 97 VAL A C 1
ATOM 739 O O . VAL A 1 97 ? -12.681 7.450 2.497 1.00 94.12 97 VAL A O 1
ATOM 742 N N . ILE A 1 98 ? -12.022 9.560 2.902 1.00 95.19 98 ILE A N 1
ATOM 743 C CA . ILE A 1 98 ? -12.453 10.086 1.598 1.00 95.19 98 ILE A CA 1
ATOM 744 C C . ILE A 1 98 ? -11.698 9.385 0.464 1.00 95.19 98 ILE A C 1
ATOM 746 O O . ILE A 1 98 ? -12.326 8.912 -0.486 1.00 95.19 98 ILE A O 1
ATOM 750 N N . LYS A 1 99 ? -10.370 9.233 0.572 1.00 96.31 99 LYS A N 1
ATOM 751 C CA . LYS A 1 99 ? -9.572 8.512 -0.436 1.00 96.31 99 LYS A CA 1
ATOM 752 C C . LYS A 1 99 ? -9.999 7.049 -0.568 1.00 96.31 99 LYS A C 1
ATOM 754 O O . LYS A 1 99 ? -10.081 6.541 -1.690 1.00 96.31 99 LYS A O 1
ATOM 759 N N . ALA A 1 100 ? -10.298 6.380 0.549 1.00 95.94 100 ALA A N 1
ATOM 760 C CA . ALA A 1 100 ? -10.816 5.014 0.541 1.00 95.94 100 ALA A CA 1
ATOM 761 C C . ALA A 1 100 ? -12.160 4.927 -0.199 1.00 95.94 100 ALA A C 1
ATOM 763 O O . ALA A 1 100 ? -12.309 4.106 -1.108 1.00 95.94 100 ALA A O 1
ATOM 764 N N . TYR A 1 101 ? -13.100 5.818 0.120 1.00 96.06 101 TYR A N 1
ATOM 765 C CA . TYR A 1 101 ? -14.395 5.919 -0.554 1.00 96.06 101 TYR A CA 1
ATOM 766 C C . TYR A 1 101 ? -14.255 6.175 -2.062 1.00 96.06 101 TYR A C 1
ATOM 768 O O . TYR A 1 101 ? -14.820 5.436 -2.872 1.00 96.06 101 TYR A O 1
ATOM 776 N N . GLU A 1 102 ? -13.451 7.159 -2.470 1.00 95.44 102 GLU A N 1
ATOM 777 C CA . GLU A 1 102 ? -13.214 7.463 -3.885 1.00 95.44 102 GLU A CA 1
ATOM 778 C C . GLU A 1 102 ? -12.552 6.306 -4.642 1.00 95.44 102 GLU A C 1
ATOM 780 O O . GLU A 1 102 ? -12.796 6.113 -5.836 1.00 95.44 102 GLU A O 1
ATOM 785 N N . SER A 1 103 ? -11.700 5.534 -3.967 1.00 95.31 103 SER A N 1
ATOM 786 C CA . SER A 1 103 ? -11.086 4.333 -4.529 1.00 95.31 103 SER A CA 1
ATOM 787 C C . SER A 1 103 ? -12.135 3.271 -4.844 1.00 95.31 103 SER A C 1
ATOM 789 O O . SER A 1 103 ? -12.211 2.804 -5.983 1.00 95.31 103 SER A O 1
ATOM 791 N N . VAL A 1 104 ? -13.012 2.947 -3.884 1.00 94.62 104 VAL A N 1
ATOM 792 C CA . VAL A 1 104 ? -14.103 1.984 -4.114 1.00 94.62 104 VAL A CA 1
ATOM 793 C C . VAL A 1 104 ? -15.056 2.478 -5.183 1.00 94.62 104 VAL A C 1
ATOM 795 O O . VAL A 1 104 ? -15.402 1.712 -6.077 1.00 94.62 104 VAL A O 1
ATOM 798 N N . ARG A 1 105 ? -15.420 3.762 -5.150 1.00 94.50 105 ARG A N 1
ATOM 799 C CA . ARG A 1 105 ? -16.294 4.366 -6.157 1.00 94.50 105 ARG A CA 1
ATOM 800 C C . ARG A 1 105 ? -15.708 4.258 -7.568 1.00 94.50 105 ARG A C 1
ATOM 802 O O . ARG A 1 105 ? -16.432 3.963 -8.510 1.00 94.50 105 ARG A O 1
ATOM 809 N N . ARG A 1 106 ? -14.400 4.471 -7.748 1.00 92.56 106 ARG A N 1
ATOM 810 C CA . ARG A 1 106 ? -13.749 4.283 -9.059 1.00 92.56 106 ARG A CA 1
ATOM 811 C C . ARG A 1 106 ? -13.721 2.817 -9.482 1.00 92.56 106 ARG A C 1
ATOM 813 O O . ARG A 1 106 ? -13.934 2.523 -10.655 1.00 92.56 106 ARG A O 1
ATOM 820 N N . MET A 1 107 ? -13.487 1.904 -8.542 1.00 88.06 107 MET A N 1
ATOM 821 C CA . MET A 1 107 ? -13.487 0.467 -8.821 1.00 88.06 107 MET A CA 1
ATOM 822 C C . MET A 1 107 ? -14.880 -0.062 -9.177 1.00 88.06 107 MET A C 1
ATOM 824 O O . MET A 1 107 ? -14.989 -0.888 -10.080 1.00 88.06 107 MET A O 1
ATOM 828 N N . SER A 1 108 ? -15.942 0.418 -8.523 1.00 86.81 108 SER A N 1
ATOM 829 C CA . SER A 1 108 ? -17.313 0.000 -8.832 1.00 86.81 108 SER A CA 1
ATOM 830 C C . SER A 1 108 ? -17.744 0.452 -10.228 1.00 86.81 108 SER A C 1
ATOM 832 O O . SER A 1 108 ? -18.319 -0.342 -10.965 1.00 86.81 108 SER A O 1
ATOM 834 N N . VAL A 1 109 ? -17.372 1.671 -10.637 1.00 84.62 109 VAL A N 1
ATOM 835 C CA . VAL A 1 109 ? -17.584 2.158 -12.013 1.00 84.62 109 VAL A CA 1
ATOM 836 C C . VAL A 1 109 ? -16.763 1.350 -13.026 1.00 84.62 109 VAL A C 1
ATOM 838 O O . VAL A 1 109 ? -17.255 1.004 -14.097 1.00 84.62 109 VAL A O 1
ATOM 841 N N . GLY A 1 110 ? -15.517 0.997 -12.692 1.00 76.00 110 GLY A N 1
ATOM 842 C CA . GLY A 1 110 ? -14.673 0.163 -13.554 1.00 76.00 110 GLY A CA 1
ATOM 843 C C . GLY A 1 110 ? -15.248 -1.237 -13.801 1.00 76.00 110 GLY A C 1
ATOM 844 O O . GLY A 1 110 ? -15.176 -1.737 -14.922 1.00 76.00 110 GLY A O 1
ATOM 845 N N . MET A 1 111 ? -15.881 -1.844 -12.791 1.00 69.44 111 MET A N 1
ATOM 846 C CA . MET A 1 111 ? -16.538 -3.151 -12.930 1.00 69.44 111 MET A CA 1
ATOM 847 C C . MET A 1 111 ? -17.735 -3.122 -13.889 1.00 69.44 111 MET A C 1
ATOM 849 O O . MET A 1 111 ? -17.974 -4.105 -14.590 1.00 69.44 111 MET A O 1
ATOM 853 N N . GLU A 1 112 ? -18.469 -2.010 -13.955 1.00 70.44 112 GLU A N 1
ATOM 854 C CA . GLU A 1 112 ? -19.591 -1.856 -14.889 1.00 70.44 112 GLU A CA 1
ATOM 855 C C . GLU A 1 112 ? -19.112 -1.874 -16.352 1.00 70.44 112 GLU A C 1
ATOM 857 O O . GLU A 1 112 ? -19.731 -2.503 -17.211 1.00 70.44 112 GLU A O 1
ATOM 862 N N . MET A 1 113 ? -17.944 -1.282 -16.623 1.00 65.62 113 MET A N 1
ATOM 863 C CA . MET A 1 113 ? -17.356 -1.224 -17.967 1.00 65.62 113 MET A CA 1
ATOM 864 C C . MET A 1 113 ? -16.804 -2.577 -18.450 1.00 65.62 113 MET A C 1
ATOM 866 O O . MET A 1 113 ? -16.805 -2.846 -19.652 1.00 65.62 113 MET A O 1
ATOM 870 N N . GLU A 1 114 ? -16.366 -3.461 -17.547 1.00 60.69 114 GLU A N 1
ATOM 871 C CA . GLU A 1 114 ? -15.892 -4.809 -17.907 1.00 60.69 114 GLU A CA 1
ATOM 872 C C . GLU A 1 114 ? -17.043 -5.801 -18.172 1.00 60.69 114 GLU A C 1
ATOM 874 O O . GLU A 1 114 ? -16.871 -6.783 -18.903 1.00 60.69 114 GLU A O 1
ATOM 879 N N . GLY A 1 115 ? -18.241 -5.534 -17.637 1.00 56.38 115 GLY A N 1
ATOM 880 C CA . GLY A 1 115 ? -19.425 -6.388 -17.792 1.00 56.38 115 GLY A CA 1
ATOM 881 C C . GLY A 1 115 ? -20.050 -6.381 -19.195 1.00 56.38 115 GLY A C 1
ATOM 882 O O . GLY A 1 115 ? -20.751 -7.327 -19.558 1.00 56.38 115 GLY A O 1
ATOM 883 N N . GLY A 1 116 ? -19.769 -5.362 -20.013 1.00 54.53 116 GLY A N 1
ATOM 884 C CA . GLY A 1 116 ? -20.388 -5.172 -21.333 1.00 54.53 116 GLY A CA 1
ATOM 885 C C . GLY A 1 116 ? -19.848 -6.055 -22.467 1.00 54.53 116 GLY A C 1
ATOM 886 O O . GLY A 1 116 ? -20.449 -6.102 -23.536 1.00 54.53 116 GLY A O 1
ATOM 887 N N . VAL A 1 117 ? -18.738 -6.779 -22.272 1.00 55.62 117 VAL A N 1
ATOM 888 C CA . VAL A 1 117 ? -18.076 -7.550 -23.355 1.00 55.62 117 VAL A CA 1
ATOM 889 C C . VAL A 1 117 ? -18.453 -9.043 -23.348 1.00 55.62 117 VAL A C 1
ATOM 891 O O . VAL A 1 117 ? -18.016 -9.819 -24.197 1.00 55.62 117 VAL A O 1
ATOM 894 N N . ARG A 1 118 ? -19.319 -9.486 -22.429 1.00 56.75 118 ARG A N 1
ATOM 895 C CA . ARG A 1 118 ? -19.782 -10.882 -22.355 1.00 56.75 118 ARG A CA 1
ATOM 896 C C . ARG A 1 118 ? -21.296 -10.992 -22.510 1.00 56.75 118 ARG A C 1
ATOM 898 O O . ARG A 1 118 ? -21.997 -11.224 -21.533 1.00 56.75 118 ARG A O 1
ATOM 905 N N . ARG A 1 119 ? -21.784 -10.905 -23.748 1.00 53.66 119 ARG A N 1
ATOM 906 C CA . ARG A 1 119 ? -22.919 -11.689 -24.282 1.00 53.66 119 ARG A CA 1
ATOM 907 C C . ARG A 1 119 ? -23.237 -11.191 -25.684 1.00 53.66 119 ARG A C 1
ATOM 909 O O . ARG A 1 119 ? -23.766 -10.102 -25.840 1.00 53.66 119 ARG A O 1
ATOM 916 N N . ASN A 1 120 ? -22.812 -11.984 -26.664 1.00 49.16 120 ASN A N 1
ATOM 917 C CA . ASN A 1 120 ? -23.527 -12.331 -27.903 1.00 49.16 120 ASN A CA 1
ATOM 918 C C . ASN A 1 120 ? -22.651 -13.222 -28.810 1.00 49.16 120 ASN A C 1
ATOM 920 O O . ASN A 1 120 ? -22.814 -13.234 -30.023 1.00 49.16 120 ASN A O 1
ATOM 924 N N . SER A 1 121 ? -21.722 -14.003 -28.246 1.00 51.91 121 SER A N 1
ATOM 925 C CA . SER A 1 121 ? -21.155 -15.160 -28.939 1.00 51.91 121 SER A CA 1
ATOM 926 C C . SER A 1 121 ? -22.096 -16.344 -28.742 1.00 51.91 121 SER A C 1
ATOM 928 O O . SER A 1 121 ? -21.877 -17.226 -27.911 1.00 51.91 121 SER A O 1
ATOM 930 N N . SER A 1 122 ? -23.196 -16.290 -29.488 1.00 51.41 122 SER A N 1
ATOM 931 C CA . SER A 1 122 ? -23.983 -17.452 -29.865 1.00 51.41 122 SER A CA 1
ATOM 932 C C . SER A 1 122 ? -23.060 -18.556 -30.383 1.00 51.41 122 SER A C 1
ATOM 934 O O . SER A 1 122 ? -22.114 -18.310 -31.130 1.00 51.41 122 SER A O 1
ATOM 936 N N . GLU A 1 123 ? -23.341 -19.759 -29.896 1.00 58.03 123 GLU A N 1
ATOM 937 C CA . GLU A 1 123 ? -22.922 -21.072 -30.377 1.00 58.03 123 GLU A CA 1
ATOM 938 C C . GLU A 1 123 ? -22.178 -21.071 -31.721 1.00 58.03 123 GLU A C 1
ATOM 940 O O . GLU A 1 123 ? -22.772 -21.043 -32.794 1.00 58.03 123 GLU A O 1
ATOM 945 N N . SER A 1 124 ? -20.852 -21.181 -31.660 1.00 45.12 124 SER A N 1
ATOM 946 C CA . SER A 1 124 ? -20.060 -21.708 -32.767 1.00 45.12 124 SER A CA 1
ATOM 947 C C . SER A 1 124 ? -19.073 -22.717 -32.199 1.00 45.12 124 SER A C 1
ATOM 949 O O . SER A 1 124 ? -18.049 -22.388 -31.603 1.00 45.12 124 SER A O 1
ATOM 951 N N . SER A 1 125 ? -19.519 -23.967 -32.279 1.00 51.59 125 SER A N 1
ATOM 952 C CA . SER A 1 125 ? -18.746 -25.189 -32.489 1.00 51.59 125 SER A CA 1
ATOM 953 C C . SER A 1 125 ? -17.218 -25.102 -32.362 1.00 51.59 125 SER A C 1
ATOM 955 O O . SER A 1 125 ? -16.529 -24.551 -33.211 1.00 51.59 125 SER A O 1
ATOM 957 N N . ILE A 1 126 ? -16.717 -25.795 -31.336 1.00 54.41 126 ILE A N 1
ATOM 958 C CA . ILE A 1 126 ? -15.617 -26.773 -31.389 1.00 54.41 126 ILE A CA 1
ATOM 959 C C . ILE A 1 126 ? -14.560 -26.510 -32.479 1.00 54.41 126 ILE A C 1
ATOM 961 O O . ILE A 1 126 ? -14.615 -27.070 -33.570 1.00 54.41 126 ILE A O 1
ATOM 965 N N . SER A 1 127 ? -13.489 -25.812 -32.110 1.00 43.62 127 SER A N 1
ATOM 966 C CA . SER A 1 127 ? -12.167 -26.091 -32.670 1.00 43.62 127 SER A CA 1
ATOM 967 C C . SER A 1 127 ? -11.109 -25.986 -31.576 1.00 43.62 127 SER A C 1
ATOM 969 O O . SER A 1 127 ? -10.834 -24.914 -31.040 1.00 43.62 127 SER A O 1
ATOM 971 N N . LYS A 1 128 ? -10.529 -27.138 -31.230 1.00 57.62 128 LYS A N 1
ATOM 972 C CA . LYS A 1 128 ? -9.289 -27.256 -30.462 1.00 57.62 128 LYS A CA 1
ATOM 973 C C . LYS A 1 128 ? -8.160 -26.614 -31.273 1.00 57.62 128 LYS A C 1
ATOM 975 O O . LYS A 1 128 ? -7.841 -27.160 -32.320 1.00 57.62 128 LYS A O 1
ATOM 980 N N . ALA A 1 129 ? -7.541 -25.540 -30.788 1.00 53.00 129 ALA A N 1
ATOM 981 C CA . ALA A 1 129 ? -6.128 -25.236 -31.034 1.00 53.00 129 ALA A CA 1
ATOM 982 C C . ALA A 1 129 ? -5.685 -23.969 -30.287 1.00 53.00 129 ALA A C 1
ATOM 984 O O . ALA A 1 129 ? -6.379 -22.961 -30.267 1.00 53.00 129 ALA A O 1
ATOM 985 N N . GLU A 1 130 ? -4.478 -24.069 -29.740 1.00 47.69 130 GLU A N 1
ATOM 986 C CA . GLU A 1 130 ? -3.539 -22.992 -29.422 1.00 47.69 130 GLU A CA 1
ATOM 987 C C . GLU A 1 130 ? -3.795 -22.092 -28.204 1.00 47.69 130 GLU A C 1
ATOM 989 O O . GLU A 1 130 ? -4.512 -21.094 -28.189 1.00 47.69 130 GLU A O 1
ATOM 994 N N . THR A 1 131 ? -3.022 -22.425 -27.172 1.00 50.53 131 THR A N 1
ATOM 995 C CA . THR A 1 131 ? -2.563 -21.575 -26.077 1.00 50.53 131 THR A CA 1
ATOM 996 C C . THR A 1 131 ? -1.995 -20.243 -26.584 1.00 50.53 131 THR A C 1
ATOM 998 O O . THR A 1 131 ? -0.790 -20.088 -26.797 1.00 50.53 131 THR A O 1
ATOM 1001 N N . GLY A 1 132 ? -2.877 -19.257 -26.737 1.00 45.75 132 GLY A N 1
ATOM 1002 C CA . GLY A 1 132 ? -2.542 -17.862 -26.992 1.00 45.75 132 GLY A CA 1
ATOM 1003 C C . GLY A 1 132 ? -1.847 -17.224 -25.789 1.00 45.75 132 GLY A C 1
ATOM 1004 O O . GLY A 1 132 ? -2.479 -16.781 -24.831 1.00 45.75 132 GLY A O 1
ATOM 1005 N N . LYS A 1 133 ? -0.517 -17.160 -25.862 1.00 57.84 133 LYS A N 1
ATOM 1006 C CA . LYS A 1 133 ? 0.362 -16.358 -25.003 1.00 57.84 133 LYS A CA 1
ATOM 1007 C C . LYS A 1 133 ? -0.059 -14.884 -25.113 1.00 57.84 133 LYS A C 1
ATOM 1009 O O . LYS A 1 133 ? 0.294 -14.208 -26.077 1.00 57.84 133 LYS A O 1
ATOM 1014 N N . ARG A 1 134 ? -0.813 -14.368 -24.138 1.00 50.22 134 ARG A N 1
ATOM 1015 C CA . ARG A 1 134 ? -1.100 -12.929 -24.031 1.00 50.22 134 ARG A CA 1
ATOM 1016 C C . ARG A 1 134 ? 0.213 -12.194 -23.744 1.00 50.22 134 ARG A C 1
ATOM 1018 O O . ARG A 1 134 ? 0.712 -12.211 -22.623 1.00 50.22 134 ARG A O 1
ATOM 1025 N N . ARG A 1 135 ? 0.807 -11.598 -24.779 1.00 50.22 135 ARG A N 1
ATOM 1026 C CA . ARG A 1 135 ? 1.919 -10.651 -24.650 1.00 50.22 135 ARG A CA 1
ATOM 1027 C C . ARG A 1 135 ? 1.329 -9.303 -24.238 1.00 50.22 135 ARG A C 1
ATOM 1029 O O . ARG A 1 135 ? 0.817 -8.581 -25.084 1.00 50.22 135 ARG A O 1
ATOM 1036 N N . CYS A 1 136 ? 1.400 -8.962 -22.954 1.00 40.28 136 CYS A N 1
ATOM 1037 C CA . CYS A 1 136 ? 1.277 -7.567 -22.540 1.00 40.28 136 CYS A CA 1
ATOM 1038 C C . CYS A 1 136 ? 2.535 -6.835 -23.023 1.00 40.28 136 CYS A C 1
ATOM 1040 O O . CYS A 1 136 ? 3.588 -6.924 -22.396 1.00 40.28 136 CYS A O 1
ATOM 1042 N N . SER A 1 137 ? 2.455 -6.170 -24.176 1.00 45.94 137 SER A N 1
ATOM 1043 C CA . SER A 1 137 ? 3.481 -5.228 -24.616 1.00 45.94 137 SER A CA 1
ATOM 1044 C C . SER A 1 137 ? 3.330 -3.945 -23.802 1.00 45.94 137 SER A C 1
ATOM 1046 O O . SER A 1 137 ? 2.516 -3.081 -24.128 1.00 45.94 137 SER A O 1
ATOM 1048 N N . ILE A 1 138 ? 4.097 -3.840 -22.720 1.00 47.78 138 ILE A N 1
ATOM 1049 C CA . ILE A 1 138 ? 4.365 -2.561 -22.065 1.00 47.78 138 ILE A CA 1
ATOM 1050 C C . ILE A 1 138 ? 5.244 -1.780 -23.044 1.00 47.78 138 ILE A C 1
ATOM 1052 O O . ILE A 1 138 ? 6.426 -2.070 -23.212 1.00 47.78 138 ILE A O 1
ATOM 1056 N N . ASN A 1 139 ? 4.630 -0.854 -23.777 1.00 41.47 139 ASN A N 1
ATOM 1057 C CA . ASN A 1 139 ? 5.351 0.117 -24.586 1.00 41.47 139 ASN A CA 1
ATOM 1058 C C . ASN A 1 139 ? 6.009 1.131 -23.641 1.00 41.47 139 ASN A C 1
ATOM 1060 O O . ASN A 1 139 ? 5.434 2.182 -23.366 1.00 41.47 139 ASN A O 1
ATOM 1064 N N . ASP A 1 140 ? 7.223 0.828 -23.179 1.00 44.72 140 ASP A N 1
ATOM 1065 C CA . ASP A 1 140 ? 8.140 1.808 -22.591 1.00 44.72 140 ASP A CA 1
ATOM 1066 C C . ASP A 1 140 ? 8.638 2.750 -23.695 1.00 44.72 140 ASP A C 1
ATOM 1068 O O . ASP A 1 140 ? 9.732 2.620 -24.247 1.00 44.72 140 ASP A O 1
ATOM 1072 N N . LYS A 1 141 ? 7.798 3.720 -24.062 1.00 46.44 141 LYS A N 1
ATOM 1073 C CA . LYS A 1 141 ? 8.230 4.869 -24.854 1.00 46.44 141 LYS A CA 1
ATOM 1074 C C . LYS A 1 141 ? 8.813 5.920 -23.916 1.00 46.44 141 LYS A C 1
ATOM 1076 O O . LYS A 1 141 ? 8.106 6.763 -23.382 1.00 46.44 141 LYS A O 1
ATOM 1081 N N . THR A 1 142 ? 10.131 5.832 -23.754 1.00 48.88 142 THR A N 1
ATOM 1082 C CA . THR A 1 142 ? 11.066 6.966 -23.835 1.00 48.88 142 THR A CA 1
ATOM 1083 C C . THR A 1 142 ? 10.608 8.282 -23.199 1.00 48.88 142 THR A C 1
ATOM 1085 O O . THR A 1 142 ? 10.013 9.133 -23.861 1.00 48.88 142 THR A O 1
ATOM 1088 N N . LEU A 1 143 ? 11.047 8.521 -21.963 1.00 44.09 143 LEU A N 1
ATOM 1089 C CA . LEU A 1 143 ? 11.282 9.878 -21.467 1.00 44.09 143 LEU A CA 1
ATOM 1090 C C . LEU A 1 143 ? 12.693 9.980 -20.874 1.00 44.09 143 LEU A C 1
ATOM 1092 O O . LEU A 1 143 ? 12.904 10.291 -19.708 1.00 44.09 143 LEU A O 1
ATOM 1096 N N . SER A 1 144 ? 13.684 9.691 -21.717 1.00 46.41 144 SER A N 1
ATOM 1097 C CA . SER A 1 144 ? 15.069 10.099 -21.499 1.00 46.41 144 SER A CA 1
ATOM 1098 C C . SER A 1 144 ? 15.186 11.576 -21.876 1.00 46.41 144 SER A C 1
ATOM 1100 O O . SER A 1 144 ? 15.397 11.911 -23.038 1.00 46.41 144 SER A O 1
ATOM 1102 N N . LYS A 1 145 ? 15.008 12.469 -20.900 1.00 51.50 145 LYS A N 1
ATOM 1103 C CA . LYS A 1 145 ? 15.471 13.857 -20.998 1.00 51.50 145 LYS A CA 1
ATOM 1104 C C . LYS A 1 145 ? 16.617 14.056 -20.011 1.00 51.50 145 LYS A C 1
ATOM 1106 O O . LYS A 1 145 ? 16.399 14.150 -18.812 1.00 51.50 145 LYS A O 1
ATOM 1111 N N . ASN A 1 146 ? 17.820 14.050 -20.579 1.00 49.56 146 ASN A N 1
ATOM 1112 C CA . ASN A 1 146 ? 18.972 14.894 -20.267 1.00 49.56 146 ASN A CA 1
ATOM 1113 C C . ASN A 1 146 ? 19.147 15.320 -18.802 1.00 49.56 146 ASN A C 1
ATOM 1115 O O . ASN A 1 146 ? 18.613 16.345 -18.386 1.00 49.56 146 ASN A O 1
ATOM 1119 N N . ILE A 1 147 ? 20.013 14.607 -18.081 1.00 49.16 147 ILE A N 1
ATOM 1120 C CA . ILE A 1 147 ? 20.853 15.214 -17.043 1.00 49.16 147 ILE A CA 1
ATOM 1121 C C . ILE A 1 147 ? 22.287 14.784 -17.344 1.00 49.16 147 ILE A C 1
ATOM 1123 O O . ILE A 1 147 ? 22.799 13.783 -16.849 1.00 49.16 147 ILE A O 1
ATOM 1127 N N . GLU A 1 148 ? 22.885 15.533 -18.258 1.00 46.28 148 GLU A N 1
ATOM 1128 C CA . GLU A 1 148 ? 24.316 15.619 -18.483 1.00 46.28 148 GLU A CA 1
ATOM 1129 C C . GLU A 1 148 ? 24.742 16.940 -17.845 1.00 46.28 148 GLU A C 1
ATOM 1131 O O . GLU A 1 148 ? 24.420 17.986 -18.389 1.00 46.28 148 GLU A O 1
ATOM 1136 N N . THR A 1 149 ? 25.385 16.893 -16.678 1.00 45.72 149 THR A N 1
ATOM 1137 C CA . THR A 1 149 ? 26.335 17.924 -16.225 1.00 45.72 149 THR A CA 1
ATOM 1138 C C . THR A 1 149 ? 27.184 17.375 -15.079 1.00 45.72 149 THR A C 1
ATOM 1140 O O . THR A 1 149 ? 26.683 17.113 -13.987 1.00 45.72 149 THR A O 1
ATOM 1143 N N . ASP A 1 150 ? 28.467 17.197 -15.387 1.00 46.44 150 ASP A N 1
ATOM 1144 C CA . ASP A 1 150 ? 29.634 17.568 -14.581 1.00 46.44 150 ASP A CA 1
ATOM 1145 C C . ASP A 1 150 ? 29.628 17.325 -13.067 1.00 46.44 150 ASP A C 1
ATOM 1147 O O . ASP A 1 150 ? 29.196 18.178 -12.300 1.00 46.44 150 ASP A O 1
ATOM 1151 N N . VAL A 1 151 ? 30.329 16.266 -12.636 1.00 46.78 151 VAL A N 1
ATOM 1152 C CA . VAL A 1 151 ? 31.290 16.373 -11.519 1.00 46.78 151 VAL A CA 1
ATOM 1153 C C . VAL A 1 151 ? 32.481 15.443 -11.784 1.00 46.78 151 VAL A C 1
ATOM 1155 O O . VAL A 1 151 ? 32.567 14.324 -11.278 1.00 46.78 151 VAL A O 1
ATOM 1158 N N . ALA A 1 152 ? 33.430 15.921 -12.587 1.00 43.28 152 ALA A N 1
ATOM 1159 C CA . ALA A 1 152 ? 34.767 15.352 -12.703 1.00 43.28 152 ALA A CA 1
ATOM 1160 C C . ALA A 1 152 ? 35.801 16.377 -12.216 1.00 43.28 152 ALA A C 1
ATOM 1162 O O . ALA A 1 152 ? 36.366 17.110 -13.016 1.00 43.28 152 ALA A O 1
ATOM 1163 N N . ALA A 1 153 ? 36.071 16.428 -10.907 1.00 49.12 153 ALA A N 1
ATOM 1164 C CA . ALA A 1 153 ? 37.288 17.049 -10.370 1.00 49.12 153 ALA A CA 1
ATOM 1165 C C . ALA A 1 153 ? 37.531 16.668 -8.898 1.00 49.12 153 ALA A C 1
ATOM 1167 O O . ALA A 1 153 ? 37.073 17.360 -7.994 1.00 49.12 153 ALA A O 1
ATOM 1168 N N . LYS A 1 154 ? 38.279 15.580 -8.662 1.00 51.47 154 LYS A N 1
ATOM 1169 C CA . LYS A 1 154 ? 39.382 15.486 -7.674 1.00 51.47 154 LYS A CA 1
ATOM 1170 C C . LYS A 1 154 ? 39.833 14.033 -7.510 1.00 51.47 154 LYS A C 1
ATOM 1172 O O . LYS A 1 154 ? 39.386 13.296 -6.641 1.00 51.47 154 LYS A O 1
ATOM 1177 N N . ARG A 1 155 ? 40.792 13.647 -8.350 1.00 48.09 155 ARG A N 1
ATOM 1178 C CA . ARG A 1 155 ? 41.854 12.711 -7.972 1.00 48.09 155 ARG A CA 1
ATOM 1179 C C . ARG A 1 155 ? 43.038 13.558 -7.519 1.00 48.09 155 ARG A C 1
ATOM 1181 O O . ARG A 1 155 ? 43.428 14.434 -8.281 1.00 48.09 155 ARG A O 1
ATOM 1188 N N . GLN A 1 156 ? 43.613 13.271 -6.353 1.00 42.91 156 GLN A N 1
ATOM 1189 C CA . GLN A 1 156 ? 45.058 13.070 -6.159 1.00 42.91 156 GLN A CA 1
ATOM 1190 C C . GLN A 1 156 ? 45.403 12.915 -4.671 1.00 42.91 156 GLN A C 1
ATOM 1192 O O . GLN A 1 156 ? 44.845 13.614 -3.832 1.00 42.91 156 GLN A O 1
ATOM 1197 N N . LYS A 1 157 ? 46.420 12.069 -4.432 1.00 43.50 157 LYS A N 1
ATOM 1198 C CA . LYS A 1 157 ? 47.138 11.784 -3.173 1.00 43.50 157 LYS A CA 1
ATOM 1199 C C . LYS A 1 157 ? 46.344 10.894 -2.200 1.00 43.50 157 LYS A C 1
ATOM 1201 O O . LYS A 1 157 ? 45.310 11.307 -1.712 1.00 43.50 157 LYS A O 1
ATOM 1206 N N . THR A 1 158 ? 46.733 9.654 -1.913 1.00 40.62 158 THR A N 1
ATOM 1207 C CA . THR A 1 158 ? 48.085 9.121 -1.680 1.00 40.62 158 THR A CA 1
ATOM 1208 C C . THR A 1 158 ? 48.189 7.643 -2.076 1.00 40.62 158 THR A C 1
ATOM 1210 O O . THR A 1 158 ? 47.261 6.858 -1.906 1.00 40.62 158 THR A O 1
ATOM 1213 N N . VAL A 1 159 ? 49.346 7.296 -2.636 1.00 46.59 159 VAL A N 1
ATOM 1214 C CA . VAL A 1 159 ? 49.816 5.942 -2.939 1.00 46.59 159 VAL A CA 1
ATOM 1215 C C . VAL A 1 159 ? 50.822 5.548 -1.858 1.00 46.59 159 VAL A C 1
ATOM 1217 O O . VAL A 1 159 ? 51.619 6.391 -1.457 1.00 46.59 159 VAL A O 1
ATOM 1220 N N 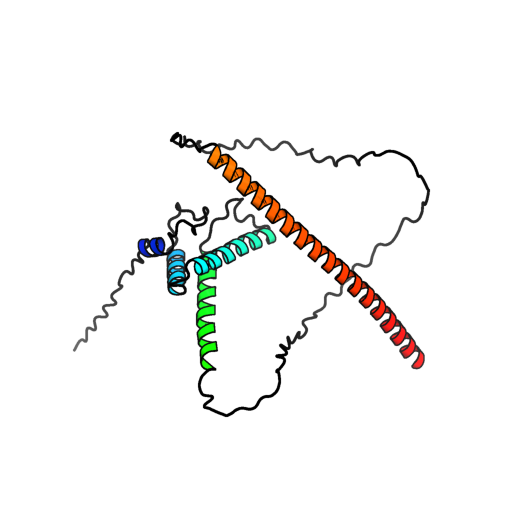. ALA A 1 160 ? 50.786 4.260 -1.511 1.00 46.03 160 ALA A N 1
ATOM 1221 C CA . ALA A 1 160 ? 51.804 3.449 -0.843 1.00 46.03 160 ALA A CA 1
ATOM 1222 C C . ALA A 1 160 ? 52.064 3.696 0.651 1.00 46.03 160 ALA A C 1
ATOM 1224 O O . ALA A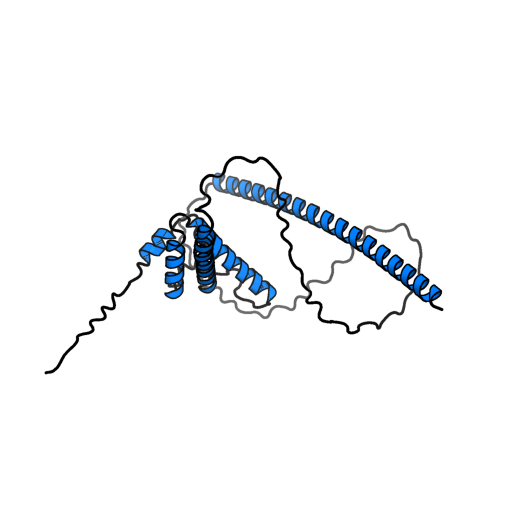 1 160 ? 52.762 4.624 1.028 1.00 46.03 160 ALA A O 1
ATOM 1225 N N . GLU A 1 161 ? 51.636 2.732 1.468 1.00 45.09 161 GLU A N 1
ATOM 1226 C CA . GLU A 1 161 ? 52.606 1.848 2.119 1.00 45.09 161 GLU A CA 1
ATOM 1227 C C . GLU A 1 161 ? 51.969 0.479 2.394 1.00 45.09 161 GLU A C 1
ATOM 1229 O O . GLU A 1 161 ? 50.935 0.356 3.048 1.00 45.09 161 GLU A O 1
ATOM 1234 N N . VAL A 1 162 ? 52.576 -0.546 1.800 1.00 50.00 162 VAL A N 1
ATOM 1235 C CA . VAL A 1 162 ? 52.426 -1.948 2.177 1.00 50.00 162 VAL A CA 1
ATOM 1236 C C . VAL A 1 162 ? 53.418 -2.171 3.309 1.00 50.00 162 VAL A C 1
ATOM 1238 O O . VAL A 1 162 ? 54.611 -1.981 3.094 1.00 50.00 162 VAL A O 1
ATOM 1241 N N . SER A 1 163 ? 52.957 -2.609 4.475 1.00 39.19 163 SER A N 1
ATOM 1242 C CA . SER A 1 163 ? 53.804 -3.398 5.362 1.00 39.19 163 SER A CA 1
ATOM 1243 C C . SER A 1 163 ? 52.956 -4.376 6.152 1.00 39.19 163 SER A C 1
ATOM 1245 O O . SER A 1 163 ? 51.965 -4.023 6.789 1.00 39.19 163 SER A O 1
ATOM 1247 N N . GLU A 1 164 ? 53.386 -5.621 6.051 1.00 50.91 164 GLU A N 1
ATOM 1248 C CA . GLU A 1 164 ? 53.045 -6.760 6.878 1.00 50.91 164 GLU A CA 1
ATOM 1249 C C . GLU A 1 164 ? 53.055 -6.379 8.364 1.00 50.91 164 GLU A C 1
ATOM 1251 O O . GLU A 1 164 ? 53.964 -5.687 8.820 1.00 50.91 164 GLU A O 1
ATOM 1256 N N . ASN A 1 165 ? 52.051 -6.847 9.106 1.00 40.16 165 ASN A N 1
ATOM 1257 C CA . ASN A 1 165 ? 52.195 -7.213 10.511 1.00 40.16 165 ASN A CA 1
ATOM 1258 C C . ASN A 1 165 ? 51.028 -8.123 10.906 1.00 40.16 165 ASN A C 1
ATOM 1260 O O . ASN A 1 165 ? 49.951 -7.689 11.315 1.00 40.16 165 ASN A O 1
ATOM 1264 N N . GLU A 1 166 ? 51.266 -9.426 10.760 1.00 51.47 166 GLU A N 1
ATOM 1265 C CA . GLU A 1 166 ? 50.635 -10.422 11.614 1.00 51.47 166 GLU A CA 1
ATOM 1266 C C . GLU A 1 166 ? 51.017 -10.153 13.079 1.00 51.47 166 GLU A C 1
ATOM 1268 O O . GLU A 1 166 ? 52.164 -9.825 13.377 1.00 51.47 166 GLU A O 1
ATOM 1273 N N . LYS A 1 167 ? 50.064 -10.422 13.980 1.00 53.88 167 LYS A N 1
ATOM 1274 C CA . LYS A 1 167 ? 50.155 -10.404 15.453 1.00 53.88 167 LYS A CA 1
ATOM 1275 C C . LYS A 1 167 ? 50.050 -9.025 16.108 1.00 53.88 167 LYS A C 1
ATOM 1277 O O . LYS A 1 167 ? 51.060 -8.399 16.392 1.00 53.88 167 LYS A O 1
ATOM 1282 N N . GLN A 1 168 ? 48.834 -8.673 16.533 1.00 43.44 168 GLN A N 1
ATOM 1283 C CA . GLN A 1 168 ? 48.540 -8.267 17.919 1.00 43.44 168 GLN A CA 1
ATOM 1284 C C . GLN A 1 168 ? 47.042 -7.986 18.116 1.00 43.44 168 GLN A C 1
ATOM 1286 O O . GLN A 1 168 ? 46.429 -7.302 17.310 1.00 43.44 168 GLN A O 1
ATOM 1291 N N . GLY A 1 169 ? 46.495 -8.510 19.218 1.00 44.22 169 GLY A N 1
ATOM 1292 C CA . GLY A 1 169 ? 45.445 -7.864 20.012 1.00 44.22 169 GLY A CA 1
ATOM 1293 C C . GLY A 1 169 ? 44.037 -7.777 19.422 1.00 44.22 169 GLY A C 1
ATOM 1294 O O . GLY A 1 169 ? 43.743 -6.924 18.598 1.00 44.22 169 GLY A O 1
ATOM 1295 N N . ASN A 1 170 ? 43.122 -8.575 19.975 1.00 53.50 170 ASN A N 1
ATOM 1296 C CA . ASN A 1 170 ? 41.686 -8.294 19.970 1.00 53.50 170 ASN A CA 1
ATOM 1297 C C . ASN A 1 170 ? 41.392 -7.015 20.782 1.00 53.50 170 ASN A C 1
ATOM 1299 O O . ASN A 1 170 ? 40.868 -7.098 21.891 1.00 53.50 170 ASN A O 1
ATOM 1303 N N . GLU A 1 171 ? 41.731 -5.840 20.262 1.00 54.62 171 GLU A N 1
ATOM 1304 C CA . GLU A 1 171 ? 41.225 -4.574 20.788 1.00 54.62 171 GLU A CA 1
ATOM 1305 C C . GLU A 1 171 ? 40.106 -4.084 19.874 1.00 54.62 171 GLU A C 1
ATOM 1307 O O . GLU A 1 171 ? 40.302 -3.724 18.713 1.00 54.62 171 GLU A O 1
ATOM 1312 N N . LEU A 1 172 ? 38.888 -4.160 20.412 1.00 65.25 172 LEU A N 1
ATOM 1313 C CA . LEU A 1 172 ? 37.694 -3.583 19.812 1.00 65.25 172 LEU A CA 1
ATOM 1314 C C . LEU A 1 172 ? 37.947 -2.096 19.512 1.00 65.25 172 LEU A C 1
ATOM 1316 O O . LEU A 1 172 ? 38.546 -1.408 20.342 1.00 65.25 172 LEU A O 1
ATOM 1320 N N . PRO A 1 173 ? 37.472 -1.577 18.365 1.00 71.19 173 PRO A N 1
ATOM 1321 C CA . PRO A 1 173 ? 37.593 -0.158 18.067 1.00 71.19 173 PRO A CA 1
ATOM 1322 C C . PRO A 1 173 ? 36.932 0.661 19.189 1.00 71.19 173 PRO A C 1
ATOM 1324 O O . PRO A 1 173 ? 35.861 0.270 19.669 1.00 71.19 173 PRO A O 1
ATOM 1327 N N . PRO A 1 174 ? 37.536 1.785 19.617 1.00 71.62 174 PRO A N 1
ATOM 1328 C CA . PRO A 1 174 ? 36.941 2.645 20.628 1.00 71.62 174 PRO A CA 1
ATOM 1329 C C . PRO A 1 174 ? 35.555 3.079 20.153 1.00 71.62 174 PRO A C 1
ATOM 1331 O O . PRO A 1 174 ? 35.387 3.543 19.021 1.00 71.62 174 PRO A O 1
ATOM 1334 N N . LEU A 1 175 ? 34.555 2.878 21.013 1.00 62.06 175 LEU A N 1
ATOM 1335 C CA . LEU A 1 175 ? 33.194 3.317 20.740 1.00 62.06 175 LEU A CA 1
ATOM 1336 C C . LEU A 1 175 ? 33.220 4.817 20.409 1.00 62.06 175 LEU A C 1
ATOM 1338 O O . LEU A 1 175 ? 33.921 5.577 21.085 1.00 62.06 175 LEU A O 1
ATOM 1342 N N . PRO A 1 176 ? 32.483 5.260 19.376 1.00 55.53 176 PRO A N 1
ATOM 1343 C CA . PRO A 1 176 ? 32.382 6.676 19.071 1.00 55.53 176 PRO A CA 1
ATOM 1344 C C . PRO A 1 176 ? 31.865 7.410 20.310 1.00 55.53 176 PRO A C 1
ATOM 1346 O O . PRO A 1 176 ? 30.977 6.908 21.001 1.00 55.53 176 PRO A O 1
ATOM 1349 N N . ALA A 1 177 ? 32.424 8.590 20.579 1.00 57.59 177 ALA A N 1
ATOM 1350 C CA . ALA A 1 177 ? 32.004 9.497 21.643 1.00 57.59 177 ALA A CA 1
ATOM 1351 C C . ALA A 1 177 ? 30.581 10.024 21.370 1.00 57.59 177 ALA A C 1
ATOM 1353 O O . ALA A 1 177 ? 30.370 11.174 21.005 1.00 57.59 177 ALA A O 1
ATOM 1354 N N . ILE A 1 178 ? 29.588 9.149 21.490 1.00 53.22 178 ILE A N 1
ATOM 1355 C CA . ILE A 1 178 ? 28.166 9.459 21.435 1.00 53.22 178 ILE A CA 1
ATOM 1356 C C . ILE A 1 178 ? 27.701 9.461 22.881 1.00 53.22 178 ILE A C 1
ATOM 1358 O O . ILE A 1 178 ? 27.096 8.496 23.325 1.00 53.22 178 ILE A O 1
ATOM 1362 N N . LEU A 1 179 ? 28.042 10.503 23.635 1.00 50.81 179 LEU A N 1
ATOM 1363 C CA . LEU A 1 179 ? 27.177 10.968 24.721 1.00 50.81 179 LEU A CA 1
ATOM 1364 C C . LEU A 1 179 ? 27.538 12.370 25.229 1.00 50.81 179 LEU A C 1
ATOM 1366 O O . LEU A 1 179 ? 27.259 12.684 26.379 1.00 50.81 179 LEU A O 1
ATOM 1370 N N . ASP A 1 180 ? 28.088 13.243 24.381 1.00 56.00 180 ASP A N 1
ATOM 1371 C CA . ASP A 1 180 ? 28.091 14.681 24.682 1.00 56.00 180 ASP A CA 1
ATOM 1372 C C . ASP A 1 180 ? 26.778 15.291 24.161 1.00 56.00 180 ASP A C 1
ATOM 1374 O O . ASP A 1 180 ? 26.715 16.082 23.220 1.00 56.00 180 ASP A O 1
ATOM 1378 N N . MET A 1 181 ? 25.676 14.776 24.712 1.00 62.47 181 MET A N 1
ATOM 1379 C CA . MET A 1 181 ? 24.350 15.356 24.556 1.00 62.47 181 MET A CA 1
ATOM 1380 C C . MET A 1 181 ? 24.342 16.644 25.386 1.00 62.47 181 MET A C 1
ATOM 1382 O O . MET A 1 181 ? 24.507 16.555 26.605 1.00 62.47 181 MET A O 1
ATOM 1386 N N . PRO A 1 182 ? 24.149 17.831 24.782 1.00 66.88 182 PRO A N 1
ATOM 1387 C CA . PRO A 1 182 ? 24.034 19.056 25.557 1.00 66.88 182 PRO A CA 1
ATOM 1388 C C . PRO A 1 182 ? 22.889 18.894 26.570 1.00 66.88 182 PRO A C 1
ATOM 1390 O O . PRO A 1 182 ? 21.845 18.338 26.205 1.00 66.88 182 PRO A O 1
ATOM 1393 N N . PRO A 1 183 ? 23.059 19.345 27.828 1.00 65.81 183 PRO A N 1
ATOM 1394 C CA . PRO A 1 183 ? 22.018 19.238 28.839 1.00 65.81 183 PRO A CA 1
ATOM 1395 C C . PRO A 1 183 ? 20.745 19.879 28.292 1.00 65.81 183 PRO A C 1
ATOM 1397 O O . PRO A 1 183 ? 20.732 21.051 27.905 1.00 65.81 183 PRO A O 1
ATOM 1400 N N . HIS A 1 184 ? 19.685 19.077 28.181 1.00 50.25 184 HIS A N 1
ATOM 1401 C CA . HIS A 1 184 ? 18.402 19.574 27.719 1.00 50.25 184 HIS A CA 1
ATOM 1402 C C . HIS A 1 184 ? 17.951 20.696 28.664 1.00 50.25 184 HIS A C 1
ATOM 1404 O O . HIS A 1 184 ? 17.974 20.496 29.879 1.00 50.25 184 HIS A O 1
ATOM 1410 N N . PRO A 1 185 ? 17.541 21.866 28.139 1.00 63.06 185 PRO A N 1
ATOM 1411 C CA . PRO A 1 185 ? 16.974 22.909 28.976 1.00 63.06 185 PRO A CA 1
ATOM 1412 C C . PRO A 1 185 ? 15.779 22.311 29.711 1.00 63.06 185 PRO A C 1
ATOM 1414 O O . PRO A 1 185 ? 14.941 21.663 29.079 1.00 63.06 185 PRO A O 1
ATOM 1417 N N . GLU A 1 186 ? 15.737 22.508 31.027 1.00 54.84 186 GLU A N 1
ATOM 1418 C CA . GLU A 1 186 ? 14.680 22.062 31.932 1.00 54.84 186 GLU A CA 1
ATOM 1419 C C . GLU A 1 186 ? 13.321 22.614 31.477 1.00 54.84 186 GLU A C 1
ATOM 1421 O O . GLU A 1 186 ? 12.804 23.614 31.975 1.00 54.84 186 GLU A O 1
ATOM 1426 N N . ARG A 1 187 ? 12.711 21.972 30.481 1.00 51.47 187 ARG A N 1
ATOM 1427 C CA . ARG A 1 187 ? 11.292 22.130 30.221 1.00 51.47 187 ARG A CA 1
ATOM 1428 C C . ARG A 1 187 ? 10.611 21.448 31.386 1.00 51.47 187 ARG A C 1
ATOM 1430 O O . ARG A 1 187 ? 10.612 20.224 31.473 1.00 51.47 187 ARG A O 1
ATOM 1437 N N . LYS A 1 188 ? 10.034 22.264 32.267 1.00 56.16 188 LYS A N 1
ATOM 1438 C CA . LYS A 1 188 ? 8.961 21.864 33.173 1.00 56.16 188 LYS A CA 1
ATOM 1439 C C . LYS A 1 188 ? 7.838 21.307 32.302 1.00 56.16 188 LYS A C 1
ATOM 1441 O O . LYS A 1 188 ? 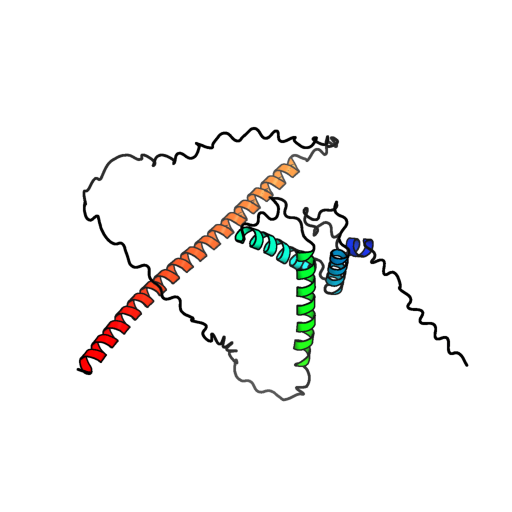6.970 22.036 31.837 1.00 56.16 188 LYS A O 1
ATOM 1446 N N . VAL A 1 189 ? 7.945 20.028 31.963 1.00 52.84 189 VAL A N 1
ATOM 1447 C CA . VAL A 1 189 ? 6.849 19.259 31.402 1.00 52.84 189 VAL A CA 1
ATOM 1448 C C . VAL A 1 189 ? 5.898 19.117 32.572 1.00 52.84 189 VAL A C 1
ATOM 1450 O O . VAL A 1 189 ? 6.106 18.287 33.452 1.00 52.84 189 VAL A O 1
ATOM 1453 N N . GLU A 1 190 ? 4.920 20.016 32.637 1.00 55.84 190 GLU A N 1
ATOM 1454 C CA . GLU A 1 190 ? 3.724 19.806 33.437 1.00 55.84 190 GLU A CA 1
ATOM 1455 C C . GLU A 1 190 ? 3.091 18.530 32.888 1.00 55.84 190 GLU A C 1
ATOM 1457 O O . GLU A 1 190 ? 2.436 18.523 31.844 1.00 55.84 190 GLU A O 1
ATOM 1462 N N . LEU A 1 191 ? 3.435 17.408 33.523 1.00 53.69 191 LEU A N 1
ATOM 1463 C CA . LEU A 1 191 ? 2.810 16.130 33.259 1.00 53.69 191 LEU A CA 1
ATOM 1464 C C . LEU A 1 191 ? 1.309 16.348 33.464 1.00 53.69 191 LEU A C 1
ATOM 1466 O O . LEU A 1 191 ? 0.927 16.931 34.486 1.00 53.69 191 LEU A O 1
ATOM 1470 N N . PRO A 1 192 ? 0.459 15.940 32.506 1.00 56.31 192 PRO A N 1
ATOM 1471 C CA . PRO A 1 192 ? -0.975 16.024 32.704 1.00 56.31 192 PRO A CA 1
ATOM 1472 C C . PRO A 1 192 ? -1.323 15.325 34.025 1.00 56.31 192 PRO A C 1
ATOM 1474 O O . PRO A 1 192 ? -0.682 14.319 34.354 1.00 56.31 192 PRO A O 1
ATOM 1477 N N . PRO A 1 193 ? -2.288 15.861 34.795 1.00 60.94 193 PRO A N 1
ATOM 1478 C CA . PRO A 1 193 ? -2.713 15.256 36.045 1.00 60.94 193 PRO A CA 1
ATOM 1479 C C . PRO A 1 193 ? -2.994 13.784 35.776 1.00 60.94 193 PRO A C 1
ATOM 1481 O O . PRO A 1 193 ? -3.797 13.445 34.906 1.00 60.94 193 PRO A O 1
ATOM 1484 N N . ILE A 1 194 ? -2.250 12.921 36.467 1.00 51.62 194 ILE A N 1
ATOM 1485 C CA . ILE A 1 194 ? -2.451 11.480 36.432 1.00 51.62 194 ILE A CA 1
ATOM 1486 C C . ILE A 1 194 ? -3.876 11.286 36.932 1.00 51.62 194 ILE A C 1
ATOM 1488 O O . ILE A 1 194 ? -4.141 11.416 38.126 1.00 51.62 194 ILE A O 1
ATOM 1492 N N . TYR A 1 195 ? -4.811 11.072 36.008 1.00 48.50 195 TYR A N 1
ATOM 1493 C CA . TYR A 1 195 ? -6.141 10.619 36.358 1.00 48.50 195 TYR A CA 1
ATOM 1494 C C . TYR A 1 195 ? -5.930 9.332 37.146 1.00 48.50 195 TYR A C 1
ATOM 1496 O O . TYR A 1 195 ? -5.371 8.369 36.621 1.00 48.50 195 TYR A O 1
ATOM 1504 N N . THR A 1 196 ? -6.288 9.366 38.427 1.00 47.69 196 THR A N 1
ATOM 1505 C CA . THR A 1 196 ? -6.382 8.202 39.298 1.00 47.69 196 THR A CA 1
ATOM 1506 C C . THR A 1 196 ? -7.294 7.208 38.600 1.00 47.69 196 THR A C 1
ATOM 1508 O O . THR A 1 196 ? -8.517 7.354 38.633 1.00 47.69 196 THR A O 1
ATOM 1511 N N . LEU A 1 197 ? -6.681 6.265 37.881 1.00 48.94 197 LEU A N 1
ATOM 1512 C CA . LEU A 1 197 ? -7.343 5.067 37.406 1.00 48.94 197 LEU A CA 1
ATOM 1513 C C . LEU A 1 197 ? -7.964 4.451 38.649 1.00 48.94 197 LEU A C 1
ATOM 1515 O O . LEU A 1 197 ? -7.262 4.117 39.600 1.00 48.94 197 LEU A O 1
ATOM 1519 N N . VAL A 1 198 ? -9.290 4.440 38.662 1.00 48.22 198 VAL A N 1
ATOM 1520 C CA . VAL A 1 198 ? -10.088 3.716 39.638 1.00 48.22 198 VAL A CA 1
ATOM 1521 C C . VAL A 1 198 ? -9.524 2.298 39.671 1.00 48.22 198 VAL A C 1
ATOM 1523 O O . VAL A 1 198 ? -9.497 1.625 38.642 1.00 48.22 198 VAL A O 1
ATOM 1526 N N . GLU A 1 199 ? -8.982 1.912 40.824 1.00 51.34 199 GLU A N 1
ATOM 1527 C CA . GLU A 1 199 ? -8.441 0.585 41.110 1.00 51.34 199 GLU A CA 1
ATOM 1528 C C . GLU A 1 199 ? -9.596 -0.427 41.144 1.00 51.34 199 GLU A C 1
ATOM 1530 O O . GLU A 1 199 ? -10.013 -0.900 42.195 1.00 51.34 199 GLU A O 1
ATOM 1535 N N . GLU A 1 200 ? -10.174 -0.734 39.985 1.00 57.28 200 GLU A N 1
ATOM 1536 C CA . GLU A 1 200 ? -10.858 -2.008 39.799 1.00 57.28 200 GLU A CA 1
ATOM 1537 C C . GLU A 1 200 ? -9.753 -3.039 39.553 1.00 57.28 200 GLU A C 1
ATOM 1539 O O . GLU A 1 200 ? -9.214 -3.165 38.453 1.00 57.28 200 GLU A O 1
ATOM 1544 N N . GLU A 1 201 ? -9.325 -3.693 40.638 1.00 59.47 201 GLU A N 1
ATOM 1545 C CA . GLU A 1 201 ? -8.351 -4.786 40.646 1.00 59.47 201 GLU A CA 1
ATOM 1546 C C . GLU A 1 201 ? -8.909 -6.019 39.912 1.00 59.47 201 GLU A C 1
ATOM 1548 O O . GLU A 1 201 ? -9.201 -7.060 40.506 1.00 59.47 201 GLU A O 1
ATOM 1553 N N . ASP A 1 202 ? -9.027 -5.933 38.589 1.00 63.75 202 ASP A N 1
ATOM 1554 C CA . ASP A 1 202 ? -9.123 -7.108 37.735 1.00 63.75 202 ASP A CA 1
ATOM 1555 C C . ASP A 1 202 ? -7.771 -7.824 37.796 1.00 63.75 202 ASP A C 1
ATOM 1557 O O . ASP A 1 202 ? -6.832 -7.546 37.045 1.00 63.75 202 ASP A O 1
ATOM 1561 N N . THR A 1 203 ? -7.640 -8.728 38.766 1.00 73.25 203 THR A N 1
ATOM 1562 C CA . THR A 1 203 ? -6.461 -9.580 38.931 1.00 73.25 203 THR A CA 1
ATOM 1563 C C . THR A 1 203 ? -6.295 -10.464 37.691 1.00 73.25 203 THR A C 1
ATOM 1565 O O . THR A 1 203 ? -6.868 -11.546 37.569 1.00 73.25 203 THR A O 1
ATOM 1568 N N . ILE A 1 204 ? -5.508 -9.985 36.723 1.00 78.62 204 ILE A N 1
ATOM 1569 C CA . ILE A 1 204 ? -5.111 -10.758 35.546 1.00 78.62 204 ILE A CA 1
ATOM 1570 C C . ILE A 1 204 ? -4.437 -12.032 36.054 1.00 78.62 204 ILE A C 1
ATOM 1572 O O . ILE A 1 204 ? -3.401 -11.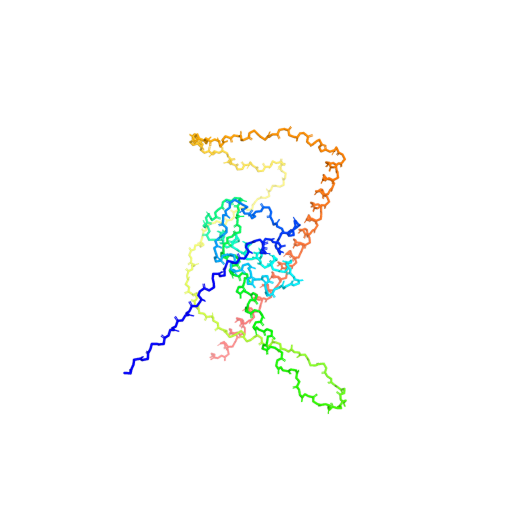979 36.719 1.00 78.62 204 ILE A O 1
ATOM 1576 N N . SER A 1 205 ? -5.040 -13.184 35.755 1.00 89.62 205 SER A N 1
ATOM 1577 C CA . SER A 1 205 ? -4.510 -14.464 36.215 1.00 89.62 205 SER A CA 1
ATOM 1578 C C . SER A 1 205 ? -3.085 -14.675 35.685 1.00 89.62 205 SER A C 1
ATOM 1580 O O . SER A 1 205 ? -2.774 -14.336 34.538 1.00 89.62 205 SER A O 1
ATOM 1582 N N . LEU A 1 206 ? -2.208 -15.250 36.514 1.00 91.06 206 LEU A N 1
ATOM 1583 C CA . LEU A 1 206 ? -0.824 -15.560 36.135 1.00 91.06 206 LEU A CA 1
ATOM 1584 C C . LEU A 1 206 ? -0.762 -16.417 34.858 1.00 91.06 206 LEU A C 1
ATOM 1586 O O . LEU A 1 206 ? 0.121 -16.220 34.023 1.00 91.06 206 LEU A O 1
ATOM 1590 N N . ASP A 1 207 ? -1.730 -17.316 34.680 1.00 91.06 207 ASP A N 1
ATOM 1591 C CA . ASP A 1 207 ? -1.845 -18.166 33.496 1.00 91.06 207 ASP A CA 1
ATOM 1592 C C . ASP A 1 207 ? -2.119 -17.345 32.229 1.00 91.06 207 ASP A C 1
ATOM 1594 O O . ASP A 1 207 ? -1.488 -17.579 31.197 1.00 91.06 207 ASP A O 1
ATOM 1598 N N . THR A 1 208 ? -2.974 -16.318 32.314 1.00 90.12 208 THR A N 1
ATOM 1599 C CA . THR A 1 208 ? -3.220 -15.377 31.208 1.00 90.12 208 THR A CA 1
ATOM 1600 C C . THR A 1 208 ? -1.937 -14.646 30.812 1.00 90.12 208 THR A C 1
ATOM 1602 O O . THR A 1 208 ? -1.646 -14.495 29.624 1.00 90.12 208 THR A O 1
ATOM 1605 N N . LEU A 1 209 ? -1.139 -14.217 31.795 1.00 92.69 209 LEU A N 1
ATOM 1606 C CA . LEU A 1 209 ? 0.124 -13.525 31.542 1.00 92.69 209 LEU A CA 1
ATOM 1607 C C . LEU A 1 209 ? 1.165 -14.452 30.894 1.00 92.69 209 LEU A C 1
ATOM 1609 O O . LEU A 1 209 ? 1.859 -14.050 29.958 1.00 92.69 209 LEU A O 1
ATOM 1613 N N . LEU A 1 210 ? 1.263 -15.699 31.362 1.00 95.44 210 LEU A N 1
ATOM 1614 C CA . LEU A 1 210 ? 2.167 -16.696 30.789 1.00 95.44 210 LEU A CA 1
ATOM 1615 C C . LEU A 1 210 ? 1.781 -17.057 29.351 1.00 95.44 210 LEU A C 1
ATOM 1617 O O . LEU A 1 210 ? 2.667 -17.181 28.501 1.00 95.44 210 LEU A O 1
ATOM 1621 N N . GLU A 1 211 ? 0.488 -17.187 29.059 1.00 93.94 211 GLU A N 1
ATOM 1622 C CA . GLU A 1 211 ? 0.015 -17.470 27.704 1.00 93.94 211 GLU A CA 1
ATOM 1623 C C . GLU A 1 211 ? 0.264 -16.282 26.764 1.00 93.94 211 GLU A C 1
ATOM 1625 O O . GLU A 1 211 ? 0.786 -16.462 25.662 1.00 93.94 211 GLU A O 1
ATOM 1630 N N . ALA A 1 212 ? 0.023 -15.052 27.229 1.00 88.81 212 ALA A N 1
ATOM 1631 C CA . ALA A 1 212 ? 0.366 -13.842 26.482 1.00 88.81 212 ALA A CA 1
ATOM 1632 C C . ALA A 1 212 ? 1.873 -13.762 26.178 1.00 88.81 212 ALA A C 1
ATOM 1634 O O . ALA A 1 212 ? 2.269 -13.469 25.047 1.00 88.81 212 ALA A O 1
ATOM 1635 N N . ALA A 1 213 ? 2.730 -14.091 27.152 1.00 94.62 213 ALA A N 1
ATOM 1636 C CA . ALA A 1 213 ? 4.178 -14.123 26.957 1.00 94.62 213 ALA A CA 1
ATOM 1637 C C . ALA A 1 213 ? 4.603 -15.190 25.931 1.00 94.62 213 ALA A C 1
ATOM 1639 O O . ALA A 1 213 ? 5.461 -14.931 25.081 1.00 94.62 213 ALA A O 1
ATOM 1640 N N . ARG A 1 214 ? 3.987 -16.380 25.958 1.00 95.94 214 ARG A N 1
ATOM 1641 C CA . ARG A 1 214 ? 4.225 -17.436 24.958 1.00 95.94 214 ARG A CA 1
ATOM 1642 C C . ARG A 1 214 ? 3.796 -16.998 23.562 1.00 95.94 214 ARG A C 1
ATOM 1644 O O . ARG A 1 214 ? 4.569 -17.180 22.619 1.00 95.94 214 ARG A O 1
ATOM 1651 N N . GLY A 1 215 ? 2.624 -16.377 23.443 1.00 92.94 215 GLY A N 1
ATOM 1652 C CA . GLY A 1 215 ? 2.128 -15.804 22.193 1.00 92.94 215 GLY A CA 1
ATOM 1653 C C . GLY A 1 215 ? 3.088 -14.759 21.623 1.00 92.94 215 GLY A C 1
ATOM 1654 O O . GLY A 1 215 ? 3.517 -14.876 20.474 1.00 92.94 215 GLY A O 1
ATOM 1655 N N . ALA A 1 216 ? 3.526 -13.806 22.450 1.00 88.69 216 ALA A N 1
ATOM 1656 C CA . ALA A 1 216 ? 4.472 -12.763 22.053 1.00 88.69 216 ALA A CA 1
ATOM 1657 C C . ALA A 1 216 ? 5.829 -13.335 21.604 1.00 88.69 216 ALA A C 1
ATOM 1659 O O . ALA A 1 216 ? 6.397 -12.904 20.593 1.00 88.69 216 ALA A O 1
ATOM 1660 N N . MET A 1 217 ? 6.353 -14.346 22.307 1.00 95.44 217 MET A N 1
ATOM 1661 C CA . MET A 1 217 ? 7.581 -15.036 21.897 1.00 95.44 217 MET A CA 1
ATOM 1662 C C . MET A 1 217 ? 7.406 -15.786 20.573 1.00 95.44 217 MET A C 1
ATOM 1664 O O . MET A 1 217 ? 8.299 -15.746 19.722 1.00 95.44 217 MET A O 1
ATOM 1668 N N . HIS A 1 218 ? 6.273 -16.465 20.381 1.00 94.62 218 HIS A N 1
ATOM 1669 C CA . HIS A 1 218 ? 5.982 -17.180 19.142 1.00 94.62 218 HIS A CA 1
ATOM 1670 C C . HIS A 1 218 ? 5.907 -16.221 17.950 1.00 94.62 218 HIS A C 1
ATOM 1672 O O . HIS A 1 218 ? 6.569 -16.446 16.936 1.00 94.62 218 HIS A O 1
ATOM 1678 N N . GLU A 1 219 ? 5.183 -15.114 18.104 1.00 91.19 219 GLU A N 1
ATOM 1679 C CA . GLU A 1 219 ? 5.061 -14.078 17.081 1.00 91.19 219 GLU A CA 1
ATOM 1680 C C . GLU A 1 219 ? 6.419 -13.436 16.756 1.00 91.19 219 GLU A C 1
ATOM 1682 O O . GLU A 1 219 ? 6.771 -13.257 15.589 1.00 91.19 219 GLU A O 1
ATOM 1687 N N . THR A 1 220 ? 7.238 -13.156 17.772 1.00 93.31 220 THR A N 1
ATOM 1688 C CA . THR A 1 220 ? 8.587 -12.602 17.579 1.00 93.31 220 THR A CA 1
ATOM 1689 C C . THR A 1 220 ? 9.484 -13.567 16.801 1.00 93.31 220 THR A C 1
ATOM 1691 O O . THR A 1 220 ? 10.192 -13.162 15.876 1.00 93.31 220 THR A O 1
ATOM 1694 N N . ASN A 1 221 ? 9.436 -14.860 17.130 1.00 95.94 221 ASN A N 1
ATOM 1695 C CA . ASN A 1 221 ? 10.180 -15.891 16.407 1.00 95.94 221 ASN A CA 1
ATOM 1696 C C . ASN A 1 221 ? 9.687 -16.056 14.964 1.00 95.94 221 ASN A C 1
ATOM 1698 O O . ASN A 1 221 ? 10.501 -16.255 14.060 1.00 95.94 221 ASN A O 1
ATOM 1702 N N . TRP A 1 222 ? 8.377 -15.953 14.734 1.00 95.12 222 TRP A N 1
ATOM 1703 C CA . TRP A 1 222 ? 7.796 -15.961 13.394 1.00 95.12 222 TRP A CA 1
ATOM 1704 C C . TRP A 1 222 ? 8.313 -14.787 12.555 1.00 95.12 222 TRP A C 1
ATOM 1706 O O . TRP A 1 222 ? 8.910 -15.006 11.498 1.00 95.12 222 TRP A O 1
ATOM 1716 N N . ARG A 1 223 ? 8.202 -13.555 13.071 1.00 89.44 223 ARG A N 1
ATOM 1717 C CA . ARG A 1 223 ? 8.699 -12.344 12.396 1.00 89.44 223 ARG A CA 1
ATOM 1718 C C . ARG A 1 223 ? 10.199 -12.404 12.119 1.00 89.44 223 ARG A C 1
ATOM 1720 O O . ARG A 1 223 ? 10.640 -11.986 11.051 1.00 89.44 223 ARG A O 1
ATOM 1727 N N . ARG A 1 224 ? 10.996 -12.971 13.034 1.00 95.75 224 ARG A N 1
ATOM 1728 C CA . ARG A 1 224 ? 12.437 -13.183 12.815 1.00 95.75 224 ARG A CA 1
ATOM 1729 C C . ARG A 1 224 ? 12.699 -14.065 11.593 1.00 95.75 224 ARG A C 1
ATOM 1731 O O . ARG A 1 224 ? 13.519 -13.703 10.755 1.00 95.75 224 ARG A O 1
ATOM 1738 N N . ARG A 1 225 ? 11.984 -15.187 11.451 1.00 96.44 225 ARG A N 1
ATOM 1739 C CA . ARG A 1 225 ? 12.134 -16.087 10.291 1.00 96.44 225 ARG A CA 1
ATOM 1740 C C . ARG A 1 225 ? 11.716 -15.418 8.987 1.00 96.44 225 ARG A C 1
ATOM 1742 O O . ARG A 1 225 ? 12.384 -15.600 7.971 1.00 96.44 225 ARG A O 1
ATOM 1749 N N . GLU A 1 226 ? 10.626 -14.654 9.000 1.00 90.06 226 GLU A N 1
ATOM 1750 C CA . GLU A 1 226 ? 10.207 -13.874 7.831 1.00 90.06 226 GLU A CA 1
ATOM 1751 C C . GLU A 1 226 ? 11.282 -12.866 7.421 1.00 90.06 226 GLU A C 1
ATOM 1753 O O . GLU A 1 226 ? 11.615 -12.760 6.238 1.00 90.06 226 GLU A O 1
ATOM 1758 N N . TRP A 1 227 ? 11.877 -12.182 8.400 1.00 93.12 227 TRP A N 1
ATOM 1759 C CA . TRP A 1 227 ? 12.950 -11.225 8.167 1.00 93.12 227 TRP A CA 1
ATOM 1760 C C . TRP A 1 227 ? 14.211 -11.892 7.601 1.00 93.12 227 TRP A C 1
ATOM 1762 O O . TRP A 1 227 ? 14.749 -11.428 6.599 1.00 93.12 227 TRP A O 1
ATOM 1772 N N . GLU A 1 228 ? 14.624 -13.041 8.139 1.00 96.88 228 GLU A N 1
ATOM 1773 C CA . GLU A 1 228 ? 15.736 -13.834 7.594 1.00 96.88 228 GLU A CA 1
ATOM 1774 C C . GLU A 1 228 ? 15.482 -14.294 6.149 1.00 96.88 228 GLU A C 1
ATOM 1776 O O . GLU A 1 228 ? 16.395 -14.317 5.319 1.00 96.88 228 GLU A O 1
ATOM 1781 N N . GLN A 1 229 ? 14.245 -14.666 5.807 1.00 94.88 229 GLN A N 1
ATOM 1782 C CA . GLN A 1 229 ? 13.893 -15.008 4.427 1.00 94.88 229 GLN A CA 1
ATOM 1783 C C . GLN A 1 229 ? 13.937 -13.786 3.508 1.00 94.88 229 GLN A C 1
ATOM 1785 O O . GLN A 1 229 ? 14.409 -13.895 2.372 1.00 94.88 229 GLN A O 1
ATOM 1790 N N . ALA A 1 230 ? 13.447 -12.638 3.977 1.00 86.19 230 ALA A N 1
ATOM 1791 C CA . ALA A 1 230 ? 13.514 -11.387 3.235 1.00 86.19 230 ALA A CA 1
ATOM 1792 C C . ALA A 1 230 ? 14.972 -10.980 2.971 1.00 86.19 230 ALA A C 1
ATOM 1794 O O . ALA A 1 230 ? 15.310 -10.642 1.835 1.00 86.19 230 ALA A O 1
ATOM 1795 N N . ASP A 1 231 ? 15.846 -11.112 3.969 1.00 93.56 231 ASP A N 1
ATOM 1796 C CA . ASP A 1 231 ? 17.268 -10.794 3.847 1.00 93.56 231 ASP A CA 1
ATOM 1797 C C . ASP A 1 231 ? 17.983 -11.728 2.856 1.00 93.56 231 ASP A C 1
ATOM 1799 O O . ASP A 1 231 ? 18.679 -11.270 1.947 1.00 93.56 231 ASP A O 1
ATOM 1803 N N . LYS A 1 232 ? 17.694 -13.038 2.895 1.00 97.06 232 LYS A N 1
ATOM 1804 C CA . LYS A 1 232 ? 18.186 -13.998 1.885 1.00 97.06 232 LYS A CA 1
ATOM 1805 C C . LYS A 1 232 ? 17.753 -13.626 0.465 1.00 97.06 232 LYS A C 1
ATOM 1807 O O . LYS A 1 232 ? 18.556 -13.694 -0.467 1.00 97.06 232 LYS A O 1
ATOM 1812 N N . ARG A 1 233 ? 16.493 -13.215 0.272 1.00 93.38 233 ARG A N 1
ATOM 1813 C CA . ARG A 1 233 ? 15.997 -12.766 -1.043 1.00 93.38 233 ARG A CA 1
ATOM 1814 C C . ARG A 1 233 ? 16.706 -11.490 -1.495 1.00 93.38 233 ARG A C 1
ATOM 1816 O O . ARG A 1 233 ? 17.083 -11.398 -2.663 1.00 93.38 233 ARG A O 1
ATOM 1823 N N . ALA A 1 234 ? 16.927 -10.542 -0.586 1.00 91.44 234 ALA A N 1
ATOM 1824 C CA . ALA A 1 234 ? 17.654 -9.310 -0.874 1.00 91.44 234 ALA A CA 1
ATOM 1825 C C . ALA A 1 234 ? 19.116 -9.589 -1.263 1.00 91.44 234 ALA A C 1
ATOM 1827 O O . ALA A 1 234 ? 19.600 -9.041 -2.254 1.00 91.44 234 ALA A O 1
ATOM 1828 N N . ALA A 1 235 ? 19.800 -10.489 -0.552 1.00 96.44 235 ALA A N 1
ATOM 1829 C CA . ALA A 1 235 ? 21.163 -10.909 -0.871 1.00 96.44 235 ALA A CA 1
ATOM 1830 C C . ALA A 1 235 ? 21.259 -11.545 -2.269 1.00 96.44 235 ALA A C 1
ATOM 1832 O O . ALA A 1 235 ? 22.116 -11.161 -3.068 1.00 96.44 235 ALA A O 1
ATOM 1833 N N . LEU A 1 236 ? 20.335 -12.450 -2.614 1.00 97.00 236 LEU A N 1
ATOM 1834 C CA . LEU A 1 236 ? 20.271 -13.049 -3.952 1.00 97.00 236 LEU A CA 1
ATOM 1835 C C . LEU A 1 236 ? 19.997 -12.009 -5.045 1.00 97.00 236 LEU A C 1
ATOM 1837 O O . LEU A 1 236 ? 20.587 -12.077 -6.124 1.00 97.00 236 LEU A O 1
ATOM 1841 N N . ALA A 1 237 ? 19.120 -11.038 -4.782 1.00 93.19 237 ALA A N 1
ATOM 1842 C CA . ALA A 1 237 ? 18.838 -9.960 -5.726 1.00 93.19 237 ALA A CA 1
ATOM 1843 C C . ALA A 1 237 ? 20.079 -9.084 -5.972 1.00 93.19 237 ALA A C 1
ATOM 1845 O O . ALA A 1 237 ? 20.388 -8.773 -7.123 1.00 93.19 237 ALA A O 1
ATOM 1846 N N . ARG A 1 238 ? 20.834 -8.751 -4.915 1.00 95.44 238 ARG A N 1
ATOM 1847 C CA . ARG A 1 238 ? 22.105 -8.012 -5.017 1.00 95.44 238 ARG A CA 1
ATOM 1848 C C . ARG A 1 238 ? 23.155 -8.786 -5.812 1.00 95.44 238 ARG A C 1
ATOM 1850 O O . ARG A 1 238 ? 23.783 -8.207 -6.692 1.00 95.44 238 ARG A O 1
ATOM 1857 N N . ALA A 1 239 ? 23.300 -10.089 -5.564 1.00 97.62 239 ALA A N 1
ATOM 1858 C CA . ALA A 1 239 ? 24.230 -10.935 -6.313 1.00 97.62 239 ALA A CA 1
ATOM 1859 C C . ALA A 1 239 ? 23.904 -10.953 -7.818 1.00 97.62 239 ALA A C 1
ATOM 1861 O O . ALA A 1 239 ? 24.787 -10.741 -8.648 1.00 97.62 239 ALA A O 1
ATOM 1862 N N . LYS A 1 240 ? 22.621 -11.115 -8.172 1.00 96.25 240 LYS A N 1
ATOM 1863 C CA . LYS A 1 240 ? 22.162 -11.054 -9.570 1.00 96.25 240 LYS A CA 1
ATOM 1864 C C . LYS A 1 240 ? 22.411 -9.689 -10.206 1.00 96.25 240 LYS A C 1
ATOM 1866 O O . LYS A 1 240 ? 22.804 -9.619 -11.367 1.00 96.25 240 LYS A O 1
ATOM 1871 N N . PHE A 1 241 ? 22.185 -8.607 -9.462 1.00 96.62 241 PHE A N 1
ATOM 1872 C CA . PHE A 1 241 ? 22.439 -7.255 -9.951 1.00 96.62 241 PHE A CA 1
ATOM 1873 C C . PHE A 1 241 ? 23.924 -7.026 -10.252 1.00 96.62 241 PHE A C 1
ATOM 1875 O O . PHE A 1 241 ? 24.252 -6.518 -11.322 1.00 96.62 241 PHE A O 1
ATOM 1882 N N . GLU A 1 242 ? 24.823 -7.443 -9.359 1.00 98.06 242 GLU A N 1
ATOM 1883 C CA . GLU A 1 242 ? 26.268 -7.322 -9.580 1.00 98.06 242 GLU A CA 1
ATOM 1884 C C . GLU A 1 242 ? 26.751 -8.179 -10.760 1.00 98.06 242 GLU A C 1
ATOM 1886 O O . GLU A 1 242 ? 27.573 -7.733 -11.565 1.00 98.06 242 GLU A O 1
ATOM 1891 N N . GLU A 1 243 ? 26.183 -9.372 -10.954 1.00 98.25 243 GLU A N 1
ATOM 1892 C CA . GLU A 1 243 ? 26.461 -10.182 -12.142 1.00 98.25 243 GLU A CA 1
ATOM 1893 C C . GLU A 1 243 ? 26.029 -9.471 -13.436 1.00 98.25 243 GLU A C 1
ATOM 1895 O O . GLU A 1 243 ? 26.824 -9.349 -14.376 1.00 98.25 243 GLU A O 1
ATOM 1900 N N . ALA A 1 244 ? 24.803 -8.937 -13.469 1.00 97.31 244 ALA A N 1
ATOM 1901 C CA . ALA A 1 244 ? 24.299 -8.154 -14.596 1.00 97.31 244 ALA A CA 1
ATOM 1902 C C . ALA A 1 244 ? 25.171 -6.917 -14.857 1.00 97.31 244 ALA A C 1
ATOM 1904 O O . ALA A 1 244 ? 25.512 -6.619 -16.004 1.00 97.31 244 ALA A O 1
ATOM 1905 N N . ARG A 1 245 ? 25.595 -6.224 -13.796 1.00 97.56 245 ARG A N 1
ATOM 1906 C CA . ARG A 1 245 ? 26.489 -5.064 -13.870 1.00 97.56 245 ARG A CA 1
ATOM 1907 C C . ARG A 1 245 ? 27.838 -5.433 -14.486 1.00 97.56 245 ARG A C 1
ATOM 1909 O O . ARG A 1 245 ? 28.331 -4.707 -15.351 1.00 97.56 245 ARG A O 1
ATOM 1916 N N . ARG A 1 246 ? 28.414 -6.578 -14.107 1.00 98.44 246 ARG A N 1
ATOM 1917 C CA . ARG A 1 246 ? 29.664 -7.088 -14.689 1.00 98.44 246 ARG A CA 1
ATOM 1918 C C . ARG A 1 246 ? 29.509 -7.409 -16.176 1.00 98.44 246 ARG A C 1
ATOM 1920 O O . ARG A 1 246 ? 30.381 -7.056 -16.969 1.00 98.44 246 ARG A O 1
ATOM 1927 N N . LEU A 1 247 ? 28.411 -8.062 -16.564 1.00 98.44 247 LEU A N 1
ATOM 1928 C CA . LEU A 1 247 ? 28.114 -8.371 -17.968 1.00 98.44 247 LEU A CA 1
ATOM 1929 C C . LEU A 1 247 ? 27.927 -7.099 -18.800 1.00 98.44 247 LEU A C 1
ATOM 1931 O O . LEU A 1 247 ? 28.514 -6.980 -19.873 1.00 98.44 247 LEU A O 1
ATOM 1935 N N . ALA A 1 248 ? 27.195 -6.116 -18.276 1.00 97.00 248 ALA A N 1
ATOM 1936 C CA . ALA A 1 248 ? 27.040 -4.816 -18.917 1.00 97.00 248 ALA A CA 1
ATOM 1937 C C . ALA A 1 248 ? 28.393 -4.110 -19.107 1.00 97.00 248 ALA A C 1
ATOM 1939 O O . ALA A 1 248 ? 28.634 -3.520 -20.158 1.00 97.00 248 ALA A O 1
ATOM 1940 N N . GLY A 1 249 ? 29.300 -4.209 -18.128 1.00 97.81 249 GLY A N 1
ATOM 1941 C CA . GLY A 1 249 ? 30.672 -3.712 -18.247 1.00 97.81 249 GLY A CA 1
ATOM 1942 C C . GLY A 1 249 ? 31.429 -4.336 -19.424 1.00 97.81 249 GLY A C 1
ATOM 1943 O O . GLY A 1 249 ? 31.982 -3.605 -20.242 1.00 97.81 249 GLY A O 1
ATOM 1944 N N . LYS A 1 250 ? 31.385 -5.668 -19.558 1.00 98.62 250 LYS A N 1
ATOM 1945 C CA . LYS A 1 250 ? 32.018 -6.397 -20.676 1.00 98.62 250 LYS A CA 1
ATOM 1946 C C . LYS A 1 250 ? 31.423 -6.029 -22.036 1.00 98.62 250 LYS A C 1
ATOM 1948 O O . LYS A 1 250 ? 32.151 -5.844 -23.006 1.00 98.62 250 LYS A O 1
ATOM 1953 N N . LEU A 1 251 ? 30.100 -5.894 -22.111 1.00 98.44 251 LEU A N 1
ATOM 1954 C CA . LEU A 1 251 ? 29.429 -5.483 -23.345 1.00 98.44 251 LEU A CA 1
ATOM 1955 C C . LEU A 1 251 ? 29.846 -4.069 -23.759 1.00 98.44 251 LEU A C 1
ATOM 1957 O O . LEU A 1 251 ? 30.125 -3.837 -24.929 1.00 98.44 251 LEU A O 1
ATOM 1961 N N . ARG A 1 252 ? 29.961 -3.131 -22.809 1.00 98.19 252 ARG A N 1
ATOM 1962 C CA . ARG A 1 252 ? 30.433 -1.767 -23.100 1.00 98.19 252 ARG A CA 1
ATOM 1963 C C . ARG A 1 252 ? 31.858 -1.749 -23.653 1.00 98.19 252 ARG A C 1
ATOM 1965 O O . ARG A 1 252 ? 32.130 -0.967 -24.561 1.00 98.19 252 ARG A O 1
ATOM 1972 N N . THR A 1 253 ? 32.758 -2.581 -23.126 1.00 98.50 253 THR A N 1
ATOM 1973 C CA . THR A 1 253 ? 34.136 -2.664 -23.636 1.00 98.50 253 THR A CA 1
ATOM 1974 C C . THR A 1 253 ? 34.197 -3.276 -25.031 1.00 98.50 253 THR A C 1
ATOM 1976 O O . THR A 1 253 ? 34.922 -2.756 -25.871 1.00 98.50 253 THR A O 1
ATOM 1979 N N . GLU A 1 254 ? 33.404 -4.314 -25.313 1.00 98.56 254 GLU A N 1
ATOM 1980 C CA . GLU A 1 254 ? 33.357 -4.907 -26.658 1.00 98.56 254 GLU A CA 1
ATOM 1981 C C . GLU A 1 254 ? 32.739 -3.969 -27.692 1.00 98.56 254 GLU A C 1
ATOM 1983 O O . GLU A 1 254 ? 33.287 -3.811 -28.777 1.00 98.56 254 GLU A O 1
ATOM 1988 N N . VAL A 1 255 ? 31.645 -3.280 -27.349 1.00 98.44 255 VAL A N 1
ATOM 1989 C CA . VAL A 1 255 ? 31.046 -2.271 -28.236 1.00 98.44 255 VAL A CA 1
ATOM 1990 C C . VAL A 1 255 ? 32.063 -1.182 -28.575 1.00 98.44 255 VAL A C 1
ATOM 1992 O O . VAL A 1 255 ? 32.180 -0.801 -29.737 1.00 98.44 255 VAL A O 1
ATOM 1995 N N . ARG A 1 256 ? 32.839 -0.714 -27.587 1.00 98.38 256 ARG A N 1
ATOM 1996 C CA . ARG A 1 256 ? 33.915 0.256 -27.822 1.00 98.38 256 ARG A CA 1
ATOM 1997 C C . ARG A 1 256 ? 34.992 -0.305 -28.757 1.00 98.38 256 ARG A C 1
ATOM 1999 O O . ARG A 1 256 ? 35.367 0.381 -29.699 1.00 98.38 256 ARG A O 1
ATOM 2006 N N . ARG A 1 257 ? 35.440 -1.546 -28.543 1.00 98.50 257 ARG A N 1
ATOM 2007 C CA . ARG A 1 257 ? 36.452 -2.193 -29.394 1.00 98.50 257 ARG A CA 1
ATOM 2008 C C . ARG A 1 257 ? 35.988 -2.314 -30.848 1.00 98.50 257 ARG A C 1
ATOM 2010 O O . ARG A 1 257 ? 36.726 -1.942 -31.753 1.00 98.50 257 ARG A O 1
ATOM 2017 N N . VAL A 1 258 ? 34.759 -2.784 -31.069 1.00 98.50 258 VAL A N 1
ATOM 2018 C CA . VAL A 1 258 ? 34.168 -2.913 -32.413 1.00 98.50 258 VAL A CA 1
ATOM 2019 C C . VAL A 1 258 ? 34.041 -1.548 -33.091 1.00 98.50 258 VAL A C 1
ATOM 2021 O O . VAL A 1 258 ? 34.304 -1.425 -34.285 1.00 98.50 258 VAL A O 1
ATOM 2024 N N . GLN A 1 259 ? 33.674 -0.512 -32.335 1.00 98.19 259 GLN A N 1
ATOM 2025 C CA . GLN A 1 259 ? 33.605 0.854 -32.846 1.00 98.19 259 GLN A CA 1
ATOM 2026 C C . GLN A 1 259 ? 34.987 1.356 -33.302 1.00 98.19 259 GLN A C 1
ATOM 2028 O O . GLN A 1 259 ? 35.116 1.845 -34.420 1.00 98.19 259 GLN A O 1
ATOM 2033 N N . GLU A 1 260 ? 36.030 1.162 -32.491 1.00 98.25 260 GLU A N 1
ATOM 2034 C CA . GLU A 1 260 ? 37.413 1.535 -32.828 1.00 98.25 260 GLU A CA 1
ATOM 2035 C C . GLU A 1 260 ? 37.981 0.743 -34.022 1.00 98.25 260 GLU A C 1
ATOM 2037 O O . GLU A 1 260 ? 38.790 1.262 -34.790 1.00 98.25 260 GLU A O 1
ATOM 2042 N N . GLU A 1 261 ? 37.602 -0.527 -34.185 1.00 98.38 261 GLU A N 1
ATOM 2043 C CA . GLU A 1 261 ? 37.952 -1.334 -35.365 1.00 98.38 261 GLU A CA 1
ATOM 2044 C C . GLU A 1 261 ? 37.251 -0.818 -36.626 1.00 98.38 261 GLU A C 1
ATOM 2046 O O . GLU A 1 261 ? 37.886 -0.672 -37.670 1.00 98.38 261 GLU A O 1
ATOM 2051 N N . ARG A 1 262 ? 35.961 -0.477 -36.522 1.00 98.31 262 ARG A N 1
ATOM 2052 C CA . ARG A 1 262 ? 35.196 0.107 -37.628 1.00 98.31 262 ARG A CA 1
ATOM 2053 C C . ARG A 1 262 ? 35.790 1.436 -38.082 1.00 98.31 262 ARG A C 1
ATOM 2055 O O . ARG A 1 262 ? 35.938 1.656 -39.279 1.00 98.31 262 ARG A O 1
ATOM 2062 N N . ASP A 1 263 ? 36.137 2.305 -37.139 1.00 97.88 263 ASP A N 1
ATOM 2063 C CA . ASP A 1 263 ? 36.670 3.631 -37.447 1.00 97.88 263 ASP A CA 1
ATOM 2064 C C . ASP A 1 263 ? 38.080 3.542 -38.066 1.00 97.88 263 ASP A C 1
ATOM 2066 O O . ASP A 1 263 ? 38.409 4.340 -38.941 1.00 97.88 263 ASP A O 1
ATOM 2070 N N . ARG A 1 264 ? 38.873 2.515 -37.714 1.00 98.25 264 ARG A N 1
ATOM 2071 C CA . ARG A 1 264 ? 40.152 2.197 -38.379 1.00 98.25 264 ARG A CA 1
ATOM 2072 C C . ARG A 1 264 ? 39.996 1.731 -39.826 1.00 98.25 264 ARG A C 1
ATOM 2074 O O . ARG A 1 264 ? 40.858 2.033 -40.636 1.00 98.25 264 ARG A O 1
ATOM 2081 N N . HIS A 1 265 ? 38.929 1.005 -40.158 1.00 97.75 265 HIS A N 1
ATOM 2082 C CA . HIS A 1 265 ? 38.673 0.552 -41.532 1.00 97.75 265 HIS A CA 1
ATOM 2083 C C . HIS A 1 265 ? 38.200 1.664 -42.479 1.00 97.75 265 HIS A C 1
ATOM 2085 O O . HIS A 1 265 ? 38.201 1.466 -43.691 1.00 97.75 265 HIS A O 1
ATOM 2091 N N . MET A 1 266 ? 37.761 2.801 -41.935 1.00 96.25 266 MET A N 1
ATOM 2092 C CA . MET A 1 266 ? 37.273 3.946 -42.709 1.00 96.25 266 MET A CA 1
ATOM 2093 C C . MET A 1 266 ? 38.360 4.988 -43.017 1.00 96.25 266 MET A C 1
ATOM 2095 O O . MET A 1 266 ? 38.068 5.954 -43.722 1.00 96.25 266 MET A O 1
ATOM 2099 N N . GLN A 1 267 ? 39.568 4.821 -42.472 1.00 92.69 267 GLN A N 1
ATOM 2100 C CA . GLN A 1 267 ? 40.742 5.662 -42.735 1.00 92.69 267 GLN A CA 1
ATOM 2101 C C . GLN A 1 267 ? 41.621 5.024 -43.808 1.00 92.69 267 GLN A C 1
ATOM 2103 O O . GLN A 1 267 ? 42.140 5.793 -44.646 1.00 92.69 267 GLN A O 1
#